Protein 8QQF (pdb70)

Solvent-accessible surface area: 14256 Å² total

InterPro domains:
  IPR000195 Rab-GAP-TBC domain [PF00566] (48-245)
  IPR000195 Rab-GAP-TBC domain [PS50086] (44-225)
  IPR000195 Rab-GAP-TBC domain [SM00164] (41-249)
  IPR001763 Rhodanese-like domain [PF00581] (331-438)
  IPR001763 Rhodanese-like domain [PS50206] (334-446)
  IPR035969 Rab-GAP-TBC domain superfamily [SSF47923] (40-183)
  IPR035969 Rab-GAP-TBC domain superfamily [SSF47923] (169-285)
  IPR036873 Rhodanese-like domain superfamily [G3DSA:3.40.250.10] (320-447)
  IPR036873 Rhodanese-like domain superfamily [SSF52821] (329-441)
  IPR039755 TBC1 domain family member 23 [PTHR13297] (11-695)
  IPR045799 TBC1 domain family member 23, C-terminal domain [PF19430] (451-676)

Secondary structure (P-SEA, 3-state):
ccccccbbbbaaaaaacccccbbbbbbbbccccccccccccccccbbbbbbbccccccccccccccccccccbbbbbcccccbbbbbbccccccbbbbcbbbbbbccaaaaaaaaaaaaac/cccccccccccc/ccbbbbbbbbaaaaaacccccbbbbbbbccccccccbbbbbbcccbbbbbccccccccccccccccccccccbbbbbcccccbbbbbbbccccccbbbbbbccaaaaaaaaaaaaacc/cccccccccccc

B-factor: mean 49.69, std 15.48, range [18.75, 117.34]

Sequence (263 aa):
SFMDRKEVVNIQTWINKPDIKHHFPCKEVKESGHMFPSHLLVTATHMYCLREILSRKGLAYIQSRQALNSVVKITSKKKHPELITFKYGNSSASGIEILAIERYLIPNAGDATRAIKQQIMSFMDRKEVVNIQTWINKPDIKHHFPCKEVKESGHMFPSHLLVTATHMYCLREILSRKGLAYIQSRQALNSVVKITSKKKHPELITFKYGNNSIEILAIERYLIPNAGDATRAIKQQIMKDDNTLYHRGFTEDDNTLYHRGFTE

Structure (mmCIF, N/CA/C/O backbone):
data_8QQF
#
_entry.id   8QQF
#
_cell.length_a   134.159
_cell.length_b   134.159
_cell.length_c   123.542
_cell.angle_alpha   90.000
_cell.angle_beta   90.000
_cell.angle_gamma   120.000
#
_symmetry.space_group_name_H-M   'P 65 2 2'
#
loop_
_entity.id
_entity.type
_entity.pdbx_description
1 polymer 'TBC1 domain family member 23'
2 polymer Syntaxin-16
3 non-polymer 'PHOSPHATE ION'
4 non-polymer GLYCEROL
5 water water
#
loop_
_atom_site.group_PDB
_atom_site.id
_atom_site.type_symbol
_atom_site.label_atom_id
_atom_site.label_alt_id
_atom_site.label_comp_id
_atom_site.label_asym_id
_atom_site.label_entity_id
_atom_site.label_seq_id
_atom_site.pdbx_PDB_ins_code
_atom_site.Cartn_x
_atom_site.Cartn_y
_atom_site.Cartn_z
_atom_site.occupancy
_atom_site.B_iso_or_equiv
_atom_site.auth_seq_id
_atom_site.auth_comp_id
_atom_site.auth_asym_id
_atom_site.auth_atom_id
_atom_site.pdbx_PDB_model_num
ATOM 1 N N . SER A 1 1 ? -20.65406 47.11029 -20.51037 1.000 65.52316 556 SER A N 1
ATOM 2 C CA . SER A 1 1 ? -19.92838 48.36484 -20.31527 1.000 69.01818 556 SER A CA 1
ATOM 3 C C . SER A 1 1 ? -18.80964 48.21116 -19.27232 1.000 72.46561 556 SER A C 1
ATOM 4 O O . SER A 1 1 ? -18.80521 47.27379 -18.45676 1.000 70.93305 556 SER A O 1
ATOM 7 N N . PHE A 1 2 ? -17.83824 49.11902 -19.33105 1.000 74.14201 557 PHE A N 1
ATOM 8 C CA . PHE A 1 2 ? -16.90298 49.30808 -18.23316 1.000 65.15740 557 PHE A CA 1
ATOM 9 C C . PHE A 1 2 ? -17.36034 50.41811 -17.31727 1.000 65.33858 557 PHE A C 1
ATOM 10 O O . PHE A 1 2 ? -17.24733 50.29295 -16.09973 1.000 76.06094 557 PHE A O 1
ATOM 18 N N . MET A 1 3 ? -17.89026 51.49806 -17.88239 1.000 65.17665 558 MET A N 1
ATOM 19 C CA . MET A 1 3 ? -18.50531 52.55448 -17.09546 1.000 63.73155 558 MET A CA 1
ATOM 20 C C . MET A 1 3 ? -19.72828 53.04880 -17.84993 1.000 60.39706 558 MET A C 1
ATOM 21 O O . MET A 1 3 ? -19.65801 53.25245 -19.06491 1.000 65.66387 558 MET A O 1
ATOM 26 N N . ASP A 1 4 ? -20.85648 53.19464 -17.15295 1.000 56.89055 559 ASP A N 1
ATOM 27 C CA . ASP A 1 4 ? -22.00867 53.83709 -17.77564 1.000 63.00941 559 ASP A CA 1
ATOM 28 C C . ASP A 1 4 ? -22.09248 55.26077 -17.22456 1.000 67.33780 559 ASP A C 1
ATOM 29 O O . ASP A 1 4 ? -21.77059 56.22205 -17.93153 1.000 82.40729 559 ASP A O 1
ATOM 31 N N . ARG A 1 5 ? -22.50666 55.42718 -15.97440 1.000 53.53148 560 ARG A N 1
ATOM 32 C CA . ARG A 1 5 ? -22.07419 56.60914 -15.23887 1.000 62.22757 560 ARG A CA 1
ATOM 33 C C . ARG A 1 5 ? -20.96365 56.25611 -14.24199 1.000 65.67561 560 ARG A C 1
ATOM 34 O O . ARG A 1 5 ? -19.96286 56.98670 -14.13048 1.000 53.26795 560 ARG A O 1
ATOM 36 N N . LYS A 1 6 ? -21.11228 55.11130 -13.55386 1.000 62.76650 561 LYS A N 1
ATOM 37 C CA . LYS A 1 6 ? -20.15546 54.48181 -12.65008 1.000 45.31007 561 LYS A CA 1
ATOM 38 C C . LYS A 1 6 ? -19.69366 53.17110 -13.29220 1.000 48.64754 561 LYS A C 1
ATOM 39 O O . LYS A 1 6 ? -19.97045 52.90619 -14.46117 1.000 54.53276 561 LYS A O 1
ATOM 45 N N . GLU A 1 7 ? -19.01148 52.33225 -12.51308 1.000 45.49661 562 GLU A N 1
ATOM 46 C CA . GLU A 1 7 ? -18.54985 51.02880 -12.99318 1.000 48.19465 562 GLU A CA 1
ATOM 47 C C . GLU A 1 7 ? -19.71033 50.04275 -13.10630 1.000 50.64524 562 GLU A C 1
ATOM 48 O O . GLU A 1 7 ? -20.45949 49.83315 -12.14202 1.000 51.59868 562 GLU A O 1
ATOM 54 N N . VAL A 1 8 ? -19.83602 49.41295 -14.27549 1.000 51.71152 563 VAL A N 1
ATOM 55 C CA . VAL A 1 8 ? -20.90738 48.46359 -14.55692 1.000 47.88372 563 VAL A CA 1
ATOM 56 C C . VAL A 1 8 ? -20.39670 47.05338 -14.31152 1.000 46.71215 563 VAL A C 1
ATOM 57 O O . VAL A 1 8 ? -19.33217 46.67995 -14.81307 1.000 47.02093 563 VAL A O 1
ATOM 61 N N . VAL A 1 9 ? -21.15435 46.25719 -13.55593 1.000 46.59469 564 VAL A N 1
ATOM 62 C CA . VAL A 1 9 ? -20.81401 44.85560 -13.34753 1.000 47.41977 564 VAL A CA 1
ATOM 63 C C . VAL A 1 9 ? -22.06483 43.99142 -13.45137 1.000 48.60911 564 VAL A C 1
ATOM 64 O O . VAL A 1 9 ? -23.19383 44.47766 -13.57553 1.000 45.74383 564 VAL A O 1
ATOM 68 N N . ASN A 1 10 ? -21.83304 42.68416 -13.39486 1.000 47.00417 565 ASN A N 1
ATOM 69 C CA . ASN A 1 10 ? -22.87328 41.67817 -13.53611 1.000 50.78672 565 ASN A CA 1
ATOM 70 C C . ASN A 1 10 ? -23.28009 41.20835 -12.14579 1.000 50.64880 565 ASN A C 1
ATOM 71 O O . ASN A 1 10 ? -22.48833 40.56398 -11.44449 1.000 49.72322 565 ASN A O 1
ATOM 76 N N . ILE A 1 11 ? -24.53324 41.50806 -11.77584 1.000 50.96208 566 ILE A N 1
ATOM 77 C CA . ILE A 1 11 ? -25.01719 41.27573 -10.41409 1.000 48.98465 566 ILE A CA 1
ATOM 78 C C . ILE A 1 11 ? -24.75183 39.84587 -9.97573 1.000 52.06952 566 ILE A C 1
ATOM 79 O O . ILE A 1 11 ? -24.24300 39.59984 -8.87526 1.000 51.08301 566 ILE A O 1
ATOM 84 N N . GLN A 1 12 ? -25.14712 38.88086 -10.80983 1.000 53.76683 567 GLN A N 1
ATOM 85 C CA . GLN A 1 12 ? -24.91442 37.48359 -10.47549 1.000 52.55740 567 GLN A CA 1
ATOM 86 C C . GLN A 1 12 ? -23.43518 37.21742 -10.23810 1.000 54.60510 567 GLN A C 1
ATOM 87 O O . GLN A 1 12 ? -23.05586 36.72856 -9.16651 1.000 59.11504 567 GLN A O 1
ATOM 93 N N . THR A 1 13 ? -22.58361 37.55987 -11.21860 1.000 53.41080 568 THR A N 1
ATOM 94 C CA . THR A 1 13 ? -21.14608 37.32995 -11.08200 1.000 53.55445 568 THR A CA 1
ATOM 95 C C . THR A 1 13 ? -20.65569 37.74920 -9.70724 1.000 57.93909 568 THR A C 1
ATOM 96 O O . THR A 1 13 ? -19.88225 37.02825 -9.06085 1.000 56.38722 568 THR A O 1
ATOM 100 N N . TRP A 1 14 ? -21.14441 38.89645 -9.22490 1.000 58.81150 569 TRP A N 1
ATOM 101 C CA . TRP A 1 14 ? -20.68050 39.43366 -7.95252 1.000 56.67849 569 TRP A CA 1
ATOM 102 C C . TRP A 1 14 ? -21.23191 38.63749 -6.77798 1.000 59.07959 569 TRP A C 1
ATOM 103 O O . TRP A 1 14 ? -20.49450 38.33264 -5.83396 1.000 58.96938 569 TRP A O 1
ATOM 114 N N . ILE A 1 15 ? -22.52724 38.28562 -6.82590 1.000 58.97386 570 ILE A N 1
ATOM 115 C CA . ILE A 1 15 ? -23.16945 37.52318 -5.75086 1.000 51.75881 570 ILE A CA 1
ATOM 116 C C . ILE A 1 15 ? -22.38166 36.25836 -5.43518 1.000 58.94519 570 ILE A C 1
ATOM 117 O O . ILE A 1 15 ? -22.25017 35.85287 -4.27095 1.000 58.22164 570 ILE A O 1
ATOM 122 N N . ASN A 1 16 ? -21.83837 35.62094 -6.46536 1.000 61.41064 571 ASN A N 1
ATOM 123 C CA . ASN A 1 16 ? -21.12059 34.37150 -6.29522 1.000 62.62448 571 ASN A CA 1
ATOM 124 C C . ASN A 1 16 ? -19.66895 34.56616 -5.90866 1.000 61.10320 571 ASN A C 1
ATOM 125 O O . ASN A 1 16 ? -18.97860 33.57409 -5.65985 1.000 62.49605 571 ASN A O 1
ATOM 130 N N . LYS A 1 17 ? -19.18961 35.79758 -5.84476 1.000 59.69272 572 LYS A N 1
ATOM 131 C CA . LYS A 1 17 ? -17.78430 35.98416 -5.51031 1.000 61.90517 572 LYS A CA 1
ATOM 132 C C . LYS A 1 17 ? -17.51769 35.32677 -4.16186 1.000 63.96059 572 LYS A C 1
ATOM 133 O O . LYS A 1 17 ? -18.42868 35.23267 -3.32301 1.000 63.64751 572 LYS A O 1
ATOM 139 N N . PRO A 1 18 ? -16.29998 34.82677 -3.93261 1.000 66.70946 573 PRO A N 1
ATOM 140 C CA . PRO A 1 18 ? -16.02082 34.16089 -2.64891 1.000 65.61354 573 PRO A CA 1
ATOM 141 C C . PRO A 1 18 ? -16.13444 35.09955 -1.45734 1.000 65.08245 573 PRO A C 1
ATOM 142 O O . PRO A 1 18 ?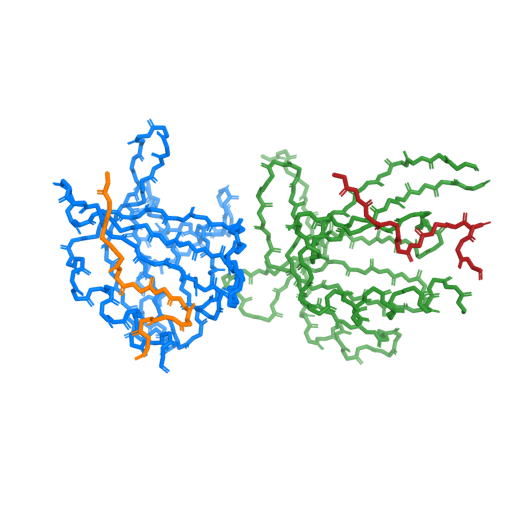 -16.66928 34.70617 -0.41164 1.000 64.42006 573 PRO A O 1
ATOM 146 N N . ASP A 1 19 ? -15.67230 36.34760 -1.60337 1.000 64.36480 574 ASP A N 1
ATOM 147 C CA . ASP A 1 19 ? -15.72783 37.30955 -0.50474 1.000 64.70933 574 ASP A CA 1
ATOM 148 C C . ASP A 1 19 ? -17.13526 37.46312 0.05412 1.000 60.12161 574 ASP A C 1
ATOM 149 O O . ASP A 1 19 ? -17.30009 37.76068 1.24437 1.000 57.01271 574 ASP A O 1
ATOM 154 N N . ILE A 1 20 ? -18.15348 37.28608 -0.78501 1.000 59.75944 575 ILE A N 1
ATOM 155 C CA . ILE A 1 20 ? -19.51507 37.66090 -0.41837 1.000 55.10988 575 ILE A CA 1
ATOM 156 C C . ILE A 1 20 ? -20.00527 36.74995 0.70294 1.000 57.93957 575 ILE A C 1
ATOM 157 O O . ILE A 1 20 ? -20.17668 35.54131 0.51451 1.000 64.81821 575 ILE A O 1
ATOM 162 N N . LYS A 1 21 ? -20.21343 37.33852 1.88018 1.000 53.00884 576 LYS A N 1
ATOM 163 C CA . LYS A 1 21 ? -20.81897 36.64969 3.00557 1.000 51.68350 576 LYS A CA 1
ATOM 164 C C . LYS A 1 21 ? -22.34542 36.77134 2.99386 1.000 55.64580 576 LYS A C 1
ATOM 165 O O . LYS A 1 21 ? -23.03644 35.84792 3.44525 1.000 59.86331 576 LYS A O 1
ATOM 167 N N . HIS A 1 22 ? -22.89849 37.87416 2.47841 1.000 49.90302 577 HIS A N 1
ATOM 168 C CA . HIS A 1 22 ? -24.34617 38.04275 2.43694 1.000 45.12406 577 HIS A CA 1
ATOM 169 C C . HIS A 1 22 ? -24.75181 38.86061 1.22382 1.000 46.70120 577 HIS A C 1
ATOM 170 O O . HIS A 1 22 ? -23.92364 39.46211 0.54084 1.000 53.12583 577 HIS A O 1
ATOM 177 N N . HIS A 1 23 ? -26.05751 38.91816 0.99921 1.000 46.02894 578 HIS A N 1
ATOM 178 C CA . HIS A 1 23 ? -26.62468 39.54471 -0.18040 1.000 43.85842 578 HIS A CA 1
ATOM 179 C C . HIS A 1 23 ? -28.07832 39.84855 0.13915 1.000 47.50760 578 HIS A C 1
ATOM 180 O O . HIS A 1 23 ? -28.76812 38.99368 0.69193 1.000 55.03471 578 HIS A O 1
ATOM 187 N N . PHE A 1 24 ? -28.52917 41.07192 -0.15983 1.000 44.79786 579 PHE A N 1
ATOM 188 C CA . PHE A 1 24 ? -29.88001 41.48912 0.21719 1.000 42.88762 579 PHE A CA 1
ATOM 189 C C . PHE A 1 24 ? -30.48336 42.42733 -0.81905 1.000 43.48531 579 PHE A C 1
ATOM 190 O O . PHE A 1 24 ? -30.02700 43.56706 -0.96496 1.000 45.87490 579 PHE A O 1
ATOM 198 N N . PRO A 1 25 ? -31.49827 42.00301 -1.55857 1.000 46.94923 580 PRO A N 1
ATOM 199 C CA . PRO A 1 25 ? -32.22805 42.95369 -2.40349 1.000 47.94664 580 PRO A CA 1
ATOM 200 C C . PRO A 1 25 ? -32.84622 44.05602 -1.57025 1.000 44.53958 580 PRO A C 1
ATOM 201 O O . PRO A 1 25 ? -33.20075 43.84769 -0.41167 1.000 47.34669 580 PRO A O 1
ATOM 205 N N . CYS A 1 26 ? -32.96423 45.23448 -2.17176 1.000 42.67565 581 CYS A N 1
ATOM 206 C CA . CYS A 1 26 ? -33.58823 46.38840 -1.53096 1.000 41.64828 581 CYS A CA 1
ATOM 207 C C . CYS A 1 26 ? -33.75061 47.47252 -2.57800 1.000 43.90713 581 CYS A C 1
ATOM 208 O O . CYS A 1 26 ? -33.50733 47.24804 -3.76997 1.000 43.87811 581 CYS A O 1
ATOM 211 N N . LYS A 1 27 ? -34.13710 48.66232 -2.12203 1.000 44.02077 582 LYS A N 1
ATOM 212 C CA . LYS A 1 27 ? -34.16626 49.85665 -2.96208 1.000 45.39750 582 LYS A CA 1
ATOM 213 C C . LYS A 1 27 ? -33.51383 50.98435 -2.18379 1.000 44.98152 582 LYS A C 1
ATOM 214 O O . LYS A 1 27 ? -33.91143 51.24916 -1.04682 1.000 49.15871 582 LYS A O 1
ATOM 220 N N . GLU A 1 28 ? -32.50117 51.62648 -2.76025 1.000 39.69394 583 GLU A N 1
ATOM 221 C CA . GLU A 1 28 ? -31.98644 52.82570 -2.12142 1.000 40.73391 583 GLU A CA 1
ATOM 222 C C . GLU A 1 28 ? -33.07467 53.87923 -2.15280 1.000 39.66574 583 GLU A C 1
ATOM 223 O O . GLU A 1 28 ? -33.82114 53.97461 -3.12733 1.000 43.76215 583 GLU A O 1
ATOM 229 N N . VAL A 1 29 ? -33.19418 54.64780 -1.07481 1.000 38.22995 584 VAL A N 1
ATOM 230 C CA . VAL A 1 29 ? -34.13443 55.76143 -1.01282 1.000 40.34542 584 VAL A CA 1
ATOM 231 C C . VAL A 1 29 ? -33.36765 57.07241 -0.93893 1.000 40.84688 584 VAL A C 1
ATOM 232 O O . VAL A 1 29 ? -32.51195 57.25759 -0.06300 1.000 45.11175 584 VAL A O 1
ATOM 236 N N . LYS A 1 30 ? -33.69180 57.98253 -1.84035 1.000 41.86955 585 LYS A N 1
ATOM 237 C CA . LYS A 1 30 ? -33.11600 59.31722 -1.87940 1.000 51.88209 585 LYS A CA 1
ATOM 238 C C . LYS A 1 30 ? -33.97597 60.29405 -1.09627 1.000 49.90287 585 LYS A C 1
ATOM 239 O O . LYS A 1 30 ? -35.16581 60.06326 -0.87590 1.000 48.22911 585 LYS A O 1
ATOM 245 N N . GLU A 1 31 ? -33.36091 61.41104 -0.69353 1.000 53.33993 586 GLU A N 1
ATOM 246 C CA . GLU A 1 31 ? -34.14697 62.49108 -0.10038 1.000 58.07548 58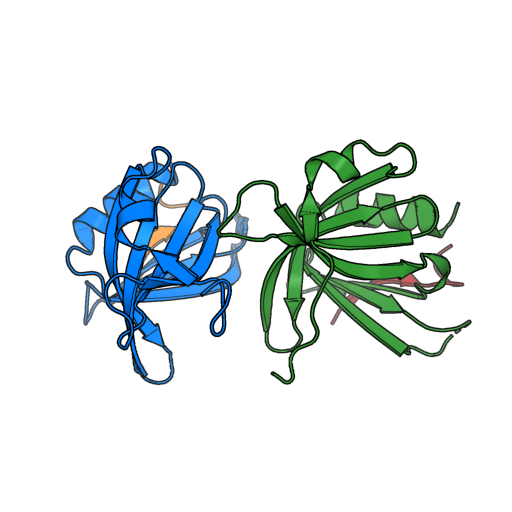6 GLU A CA 1
ATOM 247 C C . GLU A 1 31 ? -35.22898 62.95423 -1.06124 1.000 59.14522 586 GLU A C 1
ATOM 248 O O . GLU A 1 31 ? -36.35888 63.23920 -0.64695 1.000 60.30962 586 GLU A O 1
ATOM 254 N N . SER A 1 32 ? -34.90179 63.01653 -2.35654 1.000 59.41737 587 SER A N 1
ATOM 255 C CA . SER A 1 32 ? -35.87768 63.37926 -3.37533 1.000 53.96522 587 SER A CA 1
ATOM 256 C C . SER A 1 32 ? -37.08952 62.46146 -3.35729 1.000 55.19810 587 SER A C 1
ATOM 257 O O . SER A 1 32 ? -38.15120 62.84262 -3.86364 1.000 56.59335 587 SER A O 1
ATOM 260 N N . GLY A 1 33 ? -36.96335 61.27330 -2.76943 1.000 50.19119 588 GLY A N 1
ATOM 261 C CA . GLY A 1 33 ? -38.04030 60.31951 -2.74466 1.000 45.14113 588 GLY A CA 1
ATOM 262 C C . GLY A 1 33 ? -37.93164 59.22625 -3.77928 1.000 51.47014 588 GLY A C 1
ATOM 263 O O . GLY A 1 33 ? -38.61676 58.20747 -3.64705 1.000 54.38282 588 GLY A O 1
ATOM 264 N N . HIS A 1 34 ? -37.08982 59.39129 -4.79337 1.000 50.69188 589 HIS A N 1
ATOM 265 C CA . HIS A 1 34 ? -36.96291 58.34763 -5.79507 1.000 48.28801 589 HIS A CA 1
ATOM 266 C C . HIS A 1 34 ? -36.32926 57.11381 -5.18078 1.000 43.23799 589 HIS A C 1
ATOM 267 O O . HIS A 1 34 ? -35.57802 57.18699 -4.21188 1.000 41.77784 589 HIS A O 1
ATOM 274 N N . MET A 1 35 ? -36.65152 55.96614 -5.73777 1.000 44.38456 590 MET A N 1
ATOM 275 C CA . MET A 1 35 ? -36.12731 54.72066 -5.21712 1.000 43.03447 590 MET A CA 1
ATOM 276 C C . MET A 1 35 ? -35.51452 53.92706 -6.35058 1.000 43.57355 590 MET A C 1
ATOM 277 O O . MET A 1 35 ? -35.97115 53.98984 -7.49281 1.000 47.38133 590 MET A O 1
ATOM 282 N N . PHE A 1 36 ? -34.47227 53.18125 -6.02683 1.000 44.02952 591 PHE A N 1
ATOM 283 C CA . PHE A 1 36 ? -33.64712 52.53355 -7.03808 1.000 43.90152 591 PHE A CA 1
ATOM 284 C C . PHE A 1 36 ? -33.38442 51.11032 -6.60912 1.000 42.17403 591 PHE A C 1
ATOM 285 O O . PHE A 1 36 ? -32.60539 50.88802 -5.64487 1.000 41.77057 591 PHE A O 1
ATOM 293 N N . PRO A 1 37 ? -34.01495 50.13710 -7.23086 1.000 42.47445 592 PRO A N 1
ATOM 294 C CA . PRO A 1 37 ? -33.73851 48.72781 -6.94151 1.000 43.99598 592 PRO A CA 1
ATOM 295 C C . PRO A 1 37 ? -32.24977 48.42853 -6.91858 1.000 43.78026 592 PRO A C 1
ATOM 296 O O . PRO A 1 37 ? -31.52612 48.74578 -7.86399 1.000 46.12727 592 PRO A O 1
ATOM 300 N N . SER A 1 38 ? -31.80190 47.79365 -5.84193 1.000 42.56522 593 SER A N 1
ATOM 301 C CA . SER A 1 38 ? -30.38027 47.61809 -5.62623 1.000 42.20226 593 SER A CA 1
ATOM 302 C C . SER A 1 38 ? -30.14192 46.27726 -4.94520 1.000 43.04960 593 SER A C 1
ATOM 303 O O . SER A 1 38 ? -31.06532 45.48194 -4.74860 1.000 43.27618 593 SER A O 1
ATOM 306 N N . HIS A 1 39 ? -28.88550 46.02474 -4.59648 1.000 42.37228 594 HIS A N 1
ATOM 307 C CA . HIS A 1 39 ? -28.50288 44.80293 -3.89915 1.000 44.36411 594 HIS A CA 1
ATOM 308 C C . HIS A 1 39 ? -27.35511 45.13625 -2.97176 1.000 43.65879 594 HIS A C 1
ATOM 309 O O . HIS A 1 39 ? -26.25698 45.43143 -3.44828 1.000 42.16988 594 HIS A O 1
ATOM 316 N N . LEU A 1 40 ? -27.59857 45.07732 -1.66934 1.000 42.24113 595 LEU A N 1
ATOM 317 C CA . LEU A 1 40 ? -26.52869 45.25923 -0.70414 1.000 42.88215 595 LEU A CA 1
ATOM 318 C C . LEU A 1 40 ? -25.72383 43.97398 -0.60417 1.000 44.84823 595 LEU A C 1
ATOM 319 O O . LEU A 1 40 ? -26.25016 42.94226 -0.17952 1.000 47.82570 595 LEU A O 1
ATOM 324 N N . LEU A 1 41 ? -24.45367 44.02790 -0.98096 1.000 44.00647 596 LEU A N 1
ATOM 325 C CA . LEU A 1 41 ? -23.57027 42.87181 -0.88948 1.000 45.19487 596 LEU A CA 1
ATOM 326 C C . LEU A 1 41 ? -22.56581 43.09308 0.23070 1.000 46.27331 596 LEU A C 1
ATOM 327 O O . LEU A 1 41 ? -21.80758 44.06881 0.20179 1.000 50.53648 596 LEU A O 1
ATOM 332 N N . VAL A 1 42 ? -22.55719 42.18677 1.20336 1.000 40.85392 597 VAL A N 1
ATOM 333 C CA . VAL A 1 42 ? -21.80193 42.34405 2.43649 1.000 41.70186 597 VAL A CA 1
ATOM 334 C C . VAL A 1 42 ? -20.63124 41.38040 2.42260 1.000 47.19538 597 VAL A C 1
ATOM 335 O O . VAL A 1 42 ? -20.81892 40.17756 2.21668 1.000 54.07333 597 VAL A O 1
ATOM 339 N N . THR A 1 43 ? -19.43340 41.89480 2.65996 1.000 46.15049 598 THR A N 1
ATOM 340 C CA . THR A 1 43 ? -18.25074 41.05837 2.78163 1.000 44.68999 598 THR A CA 1
ATOM 341 C C . THR A 1 43 ? -17.77939 41.11663 4.21803 1.000 47.31827 598 THR A C 1
ATOM 342 O O . THR A 1 43 ? -18.42760 41.72784 5.08132 1.000 51.43274 598 THR A O 1
ATOM 346 N N . ALA A 1 44 ? -16.63616 40.48155 4.48042 1.000 48.39270 599 ALA A N 1
ATOM 347 C CA . ALA A 1 44 ? -16.13646 40.45245 5.84271 1.000 44.56575 599 ALA A CA 1
ATOM 348 C C . ALA A 1 44 ? -15.64321 41.81441 6.28120 1.000 48.04367 599 ALA A C 1
ATOM 349 O O . ALA A 1 44 ? -15.54810 42.06461 7.48494 1.000 48.78202 599 ALA A O 1
ATOM 351 N N . THR A 1 45 ? -15.33657 42.70478 5.33217 1.000 50.13227 600 THR A N 1
ATOM 352 C CA . THR A 1 45 ? -14.85870 44.03995 5.66471 1.000 49.17425 600 THR A CA 1
ATOM 353 C C . THR A 1 45 ? -15.58297 45.18123 4.95414 1.000 46.72070 600 THR A C 1
ATOM 354 O O . THR A 1 45 ? -15.41050 46.33415 5.36790 1.000 50.06437 600 THR A O 1
ATOM 358 N N . HIS A 1 46 ? -16.39096 44.91906 3.92878 1.000 40.21758 601 HIS A N 1
ATOM 359 C CA . HIS A 1 46 ? -17.02194 46.00960 3.19452 1.000 44.57573 601 HIS A CA 1
ATOM 360 C C . HIS A 1 46 ? -18.49609 45.73129 2.94750 1.000 45.49825 601 HIS A C 1
ATOM 361 O O . HIS A 1 46 ? -18.96948 44.60297 3.08023 1.000 50.86566 601 HIS A O 1
ATOM 368 N N . MET A 1 47 ? -19.21713 46.77479 2.54728 1.000 41.04779 602 MET A N 1
ATOM 369 C CA . MET A 1 47 ? -20.60790 46.63705 2.13285 1.000 39.43516 602 MET A CA 1
ATOM 370 C C . MET A 1 47 ? -20.80461 47.42772 0.85084 1.000 42.56980 602 MET A C 1
ATOM 371 O O . MET A 1 47 ? -20.75027 48.66186 0.86402 1.000 40.99368 602 MET A O 1
ATOM 376 N N . TYR A 1 48 ? -21.04800 46.71845 -0.24671 1.000 44.52801 603 TYR A N 1
ATOM 377 C CA . TYR A 1 48 ? -21.27206 47.31856 -1.55103 1.000 36.26555 603 TYR A CA 1
ATOM 378 C C . TYR A 1 48 ? -22.75207 47.54224 -1.76492 1.000 38.11398 603 TYR A C 1
ATOM 379 O O . TYR A 1 48 ? -23.59180 46.87823 -1.15988 1.000 46.36256 603 TYR A O 1
ATOM 388 N N . CYS A 1 49 ? -23.07269 48.47399 -2.64136 1.000 35.09279 604 CYS A N 1
ATOM 389 C CA . CYS A 1 49 ? -24.44660 48.66295 -3.06071 1.000 33.85949 604 CYS A CA 1
ATOM 390 C C . CYS A 1 49 ? -24.42296 48.70112 -4.56839 1.000 42.19005 604 CYS A C 1
ATOM 391 O O . CYS A 1 49 ? -23.80382 49.59431 -5.15401 1.000 44.66676 604 CYS A O 1
ATOM 394 N N . LEU A 1 50 ? -25.04707 47.71015 -5.19103 1.000 44.75191 605 LEU A N 1
ATOM 395 C CA . LEU A 1 50 ? -25.09341 47.60900 -6.63869 1.000 37.81082 605 LEU A CA 1
ATOM 396 C C . LEU A 1 50 ? -26.44738 48.12752 -7.08324 1.000 41.30089 605 LEU A C 1
ATOM 397 O O . LEU A 1 50 ? -27.47873 47.62685 -6.62959 1.000 45.70773 605 LEU A O 1
ATOM 402 N N . ARG A 1 51 ? -26.44773 49.15506 -7.91950 1.000 39.15796 606 ARG A N 1
ATOM 403 C CA . ARG A 1 51 ? -27.68818 49.74744 -8.38817 1.000 41.92681 606 ARG A CA 1
ATOM 404 C C . ARG A 1 51 ? -28.05118 49.07444 -9.69799 1.000 47.44049 606 ARG A C 1
ATOM 405 O O . ARG A 1 51 ? -27.28018 49.13789 -10.66075 1.000 49.01845 606 ARG A O 1
ATOM 413 N N . GLU A 1 52 ? -29.19734 48.40099 -9.72173 1.000 46.50677 607 GLU A N 1
ATOM 414 C CA . GLU A 1 52 ? -29.61470 47.72058 -10.93462 1.000 44.89998 607 GLU A CA 1
ATOM 415 C C . GLU A 1 52 ? -29.74441 48.72205 -12.06600 1.000 49.22691 607 GLU A C 1
ATOM 416 O O . GLU A 1 52 ? -30.24925 49.83324 -11.87600 1.000 48.20319 607 GLU A O 1
ATOM 422 N N . ILE A 1 53 ? -29.25872 48.33670 -13.24236 1.000 53.52367 608 ILE A N 1
ATOM 423 C CA . ILE A 1 53 ? -29.49728 49.09455 -14.46348 1.000 52.81842 608 ILE A CA 1
ATOM 424 C C . ILE A 1 53 ? -30.71775 48.48073 -15.12336 1.000 51.97221 608 ILE A C 1
ATOM 425 O O . ILE A 1 53 ? -30.68087 47.33521 -15.58674 1.000 54.08779 608 ILE A O 1
ATOM 430 N N . LEU A 1 54 ? -31.80382 49.24521 -15.14498 1.000 50.21304 609 LEU A N 1
ATOM 431 C CA . LEU A 1 54 ? -33.07514 48.71469 -15.61184 1.000 53.29745 609 LEU A CA 1
ATOM 432 C C . LEU A 1 54 ? -32.96621 48.24193 -17.05817 1.000 58.40655 609 LEU A C 1
ATOM 433 O O . LEU A 1 54 ? -33.21328 47.06877 -17.35651 1.000 64.92684 609 LEU A O 1
ATOM 438 N N . SER A 1 55 ? -32.53564 49.12684 -17.95919 1.000 55.38904 610 SER A N 1
ATOM 439 C CA . SER A 1 55 ? -32.44672 48.86924 -19.39384 1.000 50.89956 610 SER A CA 1
ATOM 440 C C . SER A 1 55 ? -31.44138 47.78717 -19.78179 1.000 51.04462 610 SER A C 1
ATOM 441 O O . SER A 1 55 ? -31.31929 47.50884 -20.97797 1.000 56.69447 610 SER A O 1
ATOM 444 N N . ARG A 1 56 ? -30.68946 47.20400 -18.84653 1.000 48.66665 611 ARG A N 1
ATOM 445 C CA . ARG A 1 56 ? -29.68435 46.18235 -19.16495 1.000 49.73712 611 ARG A CA 1
ATOM 446 C C . ARG A 1 56 ? -29.80557 45.09882 -18.10159 1.000 54.25811 611 ARG A C 1
ATOM 447 O O . ARG A 1 56 ? -29.22711 45.22345 -17.02187 1.000 58.40014 611 ARG A O 1
ATOM 455 N N . LYS A 1 57 ? -30.56577 44.04989 -18.40766 1.000 60.26299 612 LYS A N 1
ATOM 456 C CA . LYS A 1 57 ? -30.87244 43.03467 -17.40704 1.000 60.95527 612 LYS A CA 1
ATOM 457 C C . LYS A 1 57 ? -29.59873 42.42877 -16.82118 1.000 57.15736 612 LYS A C 1
ATOM 458 O O . LYS A 1 57 ? -28.61188 42.20036 -17.52787 1.000 55.96866 612 LYS A O 1
ATOM 464 N N . GLY A 1 58 ? -29.62276 42.18638 -15.51521 1.000 54.40325 613 GLY A N 1
ATOM 465 C CA . GLY A 1 58 ? -28.52033 41.52447 -14.85136 1.000 54.48155 613 GLY A CA 1
ATOM 466 C C . GLY A 1 58 ? -27.26942 42.35075 -14.69774 1.000 57.64769 613 GLY A C 1
ATOM 467 O O . GLY A 1 58 ? -26.22462 41.80647 -14.32278 1.000 58.96063 613 GLY A O 1
ATOM 468 N N . LEU A 1 59 ? -27.33422 43.64384 -14.96929 1.000 56.73019 614 LEU A N 1
ATOM 469 C CA . LEU A 1 59 ? -26.19373 44.52065 -14.79442 1.000 52.71283 614 LEU A CA 1
ATOM 470 C C . LEU A 1 59 ? -26.50528 45.58041 -13.74992 1.000 55.09269 614 LEU A C 1
ATOM 471 O O . LEU A 1 59 ? -27.66019 46.00048 -13.58382 1.000 52.62173 614 LEU A O 1
ATOM 476 N N . ALA A 1 60 ? -25.45559 46.02312 -13.06123 1.000 51.91821 615 ALA A N 1
ATOM 477 C CA . ALA A 1 60 ? -25.59530 47.03554 -12.03282 1.000 46.74489 615 ALA A CA 1
ATOM 478 C C . ALA A 1 60 ? -24.37990 47.94323 -12.03288 1.000 48.46954 615 ALA A C 1
ATOM 479 O O . ALA A 1 60 ? -23.25712 47.50538 -12.30781 1.000 48.88493 615 ALA A O 1
ATOM 481 N N . TYR A 1 61 ? -24.63191 49.21804 -11.73122 1.000 48.74513 616 TYR A N 1
ATOM 482 C CA . TYR A 1 61 ? -23.59977 50.13002 -11.25848 1.000 42.66457 616 TYR A CA 1
ATOM 483 C C . TYR A 1 61 ? -23.06210 49.68320 -9.91033 1.000 41.98124 616 TYR A C 1
ATOM 484 O O . TYR A 1 61 ? -23.79873 49.18880 -9.05175 1.000 46.65430 616 TYR A O 1
ATOM 493 N N . ILE A 1 62 ? -21.77193 49.90836 -9.69566 1.000 37.90742 617 ILE A N 1
ATOM 494 C CA . ILE A 1 62 ? -21.22800 49.84481 -8.34610 1.000 40.37008 617 ILE A CA 1
ATOM 495 C C . ILE A 1 62 ? -21.47492 51.22078 -7.75640 1.000 44.03865 617 ILE A C 1
ATOM 496 O O . ILE A 1 62 ? -20.68461 52.14954 -7.93863 1.000 45.30407 617 ILE A O 1
ATOM 501 N N . GLN A 1 63 ? -22.60343 51.36309 -7.05301 1.000 42.61261 618 GLN A N 1
ATOM 502 C CA . GLN A 1 63 ? -23.04527 52.66763 -6.58569 1.000 41.13705 618 GLN A CA 1
ATOM 503 C C . GLN A 1 63 ? -22.27298 53.16129 -5.36319 1.000 48.06663 618 GLN A C 1
ATOM 504 O O . GLN A 1 63 ? -22.22064 54.37805 -5.14329 1.000 56.02879 618 GLN A O 1
ATOM 510 N N . SER A 1 64 ? -21.66672 52.27173 -4.56878 1.000 42.67159 619 SER A N 1
ATOM 511 C CA . SER A 1 64 ? -20.92799 52.71444 -3.38234 1.000 40.66548 619 SER A CA 1
ATOM 512 C C . SER A 1 64 ? -20.20388 51.53455 -2.74892 1.000 39.65843 619 SER A C 1
ATOM 513 O O . SER A 1 64 ? -20.51880 50.37711 -3.02287 1.000 42.48908 619 SER A O 1
ATOM 516 N N . ARG A 1 65 ? -19.24655 51.83688 -1.87578 1.000 36.89782 620 ARG A N 1
ATOM 517 C CA . ARG A 1 65 ? -18.53062 50.77832 -1.17252 1.000 37.52594 620 ARG A CA 1
ATOM 518 C C . ARG A 1 65 ? -18.01164 51.33511 0.14011 1.000 42.87460 620 ARG A C 1
ATOM 519 O O . ARG A 1 65 ? -17.03196 52.08981 0.15250 1.000 45.12456 620 ARG A O 1
ATOM 527 N N . GLN A 1 66 ? -18.61585 50.91034 1.24033 1.000 39.89053 621 GLN A N 1
ATOM 528 C CA . GLN A 1 66 ? -18.27495 51.42829 2.55101 1.000 37.39343 621 GLN A CA 1
ATOM 529 C C . GLN A 1 66 ? -17.60001 50.36469 3.40404 1.000 39.05789 621 GLN A C 1
ATOM 530 O O . GLN A 1 66 ? -17.80425 49.16205 3.21580 1.000 41.69334 621 GLN A O 1
ATOM 536 N N . ALA A 1 67 ? -16.76416 50.82228 4.32323 1.000 38.17776 622 ALA A N 1
ATOM 537 C CA . ALA A 1 67 ? -16.06066 49.93161 5.22771 1.000 40.50221 622 ALA A CA 1
ATOM 538 C C . ALA A 1 67 ? -16.90665 49.73630 6.47251 1.000 44.24202 622 ALA A C 1
ATOM 539 O O . ALA A 1 67 ? -17.29011 50.71529 7.12831 1.000 46.80939 622 ALA A O 1
ATOM 541 N N . LEU A 1 68 ? -17.20596 48.47453 6.79085 1.000 41.14344 623 LEU A N 1
ATOM 542 C CA . LEU A 1 68 ? -17.98237 48.19129 7.99035 1.000 37.10952 623 LEU A CA 1
ATOM 543 C C . LEU A 1 68 ? -17.42224 48.93644 9.19053 1.000 40.67871 623 LEU A C 1
ATOM 544 O O . LEU A 1 68 ? -18.17229 49.54735 9.95933 1.000 43.67169 623 LEU A O 1
ATOM 549 N N . ASN A 1 69 ? -16.09817 48.93794 9.33943 1.000 42.99048 624 ASN A N 1
ATOM 550 C CA . ASN A 1 69 ? -15.44938 49.69243 10.40379 1.000 41.66238 624 ASN A CA 1
ATOM 551 C C . ASN A 1 69 ? -15.82101 51.16500 10.42951 1.000 38.36621 624 ASN A C 1
ATOM 552 O O . ASN A 1 69 ? -15.55572 51.82352 11.43505 1.000 43.90250 624 ASN A O 1
ATOM 557 N N . SER A 1 70 ? -16.39291 51.71433 9.37049 1.000 37.50236 625 SER A N 1
ATOM 558 C CA . SER A 1 70 ? -16.80351 53.10365 9.41958 1.000 39.00009 625 SER A CA 1
ATOM 559 C C . SER A 1 70 ? -18.30215 53.26613 9.66309 1.000 40.15664 625 SER A C 1
ATOM 560 O O . SER A 1 70 ? -18.82702 54.37266 9.50172 1.000 39.87933 625 SER A O 1
ATOM 563 N N . VAL A 1 71 ? -19.00345 52.19922 10.04245 1.000 40.98603 626 VAL A N 1
ATOM 564 C CA . VAL A 1 71 ? -20.41788 52.30905 10.38253 1.000 37.30790 626 VAL A CA 1
ATOM 565 C C . VAL A 1 71 ? -20.52476 52.73130 11.83354 1.000 36.74347 626 VAL A C 1
ATOM 566 O O . VAL A 1 71 ? -19.90921 52.11303 12.71289 1.000 39.20712 626 VAL A O 1
ATOM 570 N N . VAL A 1 72 ? -21.31519 53.77166 12.10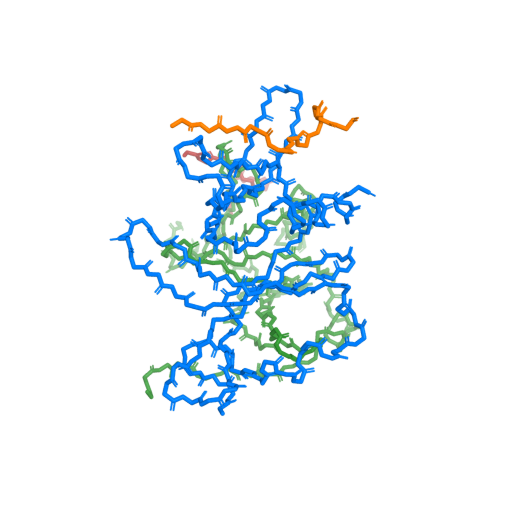308 1.000 34.79393 627 VAL A N 1
ATOM 571 C CA . VAL A 1 72 ? -21.43730 54.19624 13.49238 1.000 33.61390 627 VAL A CA 1
ATOM 572 C C . VAL A 1 72 ? -22.86481 54.03475 14.00844 1.000 34.54423 627 VAL A C 1
ATOM 573 O O . VAL A 1 72 ? -23.06772 53.70428 15.17963 1.000 37.10560 627 VAL A O 1
ATOM 577 N N . LYS A 1 73 ? -23.86674 54.22837 13.15870 1.000 33.30191 628 LYS A N 1
ATOM 578 C CA . LYS A 1 73 ? -25.23911 54.04482 13.60865 1.000 31.20481 628 LYS A CA 1
ATOM 579 C C . LYS A 1 73 ? -26.05520 53.38239 12.50951 1.000 33.90357 628 LYS A C 1
ATOM 580 O O . LYS A 1 73 ? -25.84055 53.62446 11.31917 1.000 37.92231 628 LYS A O 1
ATOM 586 N N . ILE A 1 74 ? -26.98203 52.52342 12.92351 1.000 35.34807 629 ILE A N 1
ATOM 587 C CA . ILE A 1 74 ? -27.95953 51.90497 12.03159 1.000 33.42270 629 ILE A CA 1
ATOM 588 C C . ILE A 1 74 ? -29.32022 52.05860 12.68825 1.000 35.76878 629 ILE A C 1
ATOM 589 O O . ILE A 1 74 ? -29.53143 51.57130 13.80428 1.000 38.88787 629 ILE A O 1
ATOM 594 N N . THR A 1 75 ? -30.23791 52.72908 12.02150 1.000 34.35651 630 THR A N 1
ATOM 595 C CA . THR A 1 75 ? -31.54872 52.92823 12.60759 1.000 36.44361 630 THR A CA 1
ATOM 596 C C . THR A 1 75 ? -32.60791 52.45723 11.62509 1.000 43.77980 630 THR A C 1
ATOM 597 O O . THR A 1 75 ? -32.39014 52.44286 10.41301 1.000 44.81858 630 THR A O 1
ATOM 601 N N . SER A 1 76 ? -33.74581 52.02749 12.16225 1.000 46.58822 631 SER A N 1
ATOM 602 C CA . SER A 1 76 ? -34.93320 51.77119 11.36442 1.000 46.51570 631 SER A CA 1
ATOM 603 C C . SER A 1 76 ? -35.98553 52.78855 11.76415 1.000 47.31319 631 SER A C 1
ATOM 604 O O . SER A 1 76 ? -36.04496 53.19989 12.92556 1.000 49.51904 631 SER A O 1
ATOM 607 N N . LYS A 1 77 ? -36.80442 53.20701 10.80701 1.000 51.80835 632 LYS A N 1
ATOM 608 C CA . LYS A 1 77 ? -37.88672 54.11601 11.14713 1.000 54.57555 632 LYS A CA 1
ATOM 609 C C . LYS A 1 77 ? -38.92444 53.39313 11.98787 1.000 56.71535 632 LYS A C 1
ATOM 610 O O . LYS A 1 77 ? -39.13445 52.17928 11.87013 1.000 56.64025 632 LYS A O 1
ATOM 616 N N . LYS A 1 78 ? -39.55302 54.14835 12.87688 1.000 58.17754 633 LYS A N 1
ATOM 617 C CA . LYS A 1 78 ? -40.64076 53.56861 13.64184 1.000 54.60467 633 LYS A CA 1
ATOM 618 C C . LYS A 1 78 ? -41.84746 53.34433 12.74941 1.000 58.66816 633 LYS A C 1
ATOM 619 O O . LYS A 1 78 ? -42.34490 52.21770 12.63632 1.000 64.27521 633 LYS A O 1
ATOM 625 N N . LYS A 1 79 ? -42.28738 54.39639 12.05077 1.000 61.18220 634 LYS A N 1
ATOM 626 C CA . LYS A 1 79 ? -43.44176 54.27175 11.16134 1.000 62.73312 634 LYS A CA 1
ATOM 627 C C . LYS A 1 79 ? -43.22626 53.21453 10.07367 1.000 65.33051 634 LYS A C 1
ATOM 628 O O . LYS A 1 79 ? -44.17346 52.51631 9.69582 1.000 69.89616 634 LYS A O 1
ATOM 634 N N . HIS A 1 80 ? -42.00316 53.06824 9.56277 1.000 65.09471 635 HIS A N 1
ATOM 635 C CA . HIS A 1 80 ? -41.71792 52.10168 8.50030 1.000 60.11366 635 HIS A CA 1
ATOM 636 C C . HIS A 1 80 ? -40.46455 51.32937 8.82272 1.000 55.13929 635 HIS A C 1
ATOM 637 O O . HIS A 1 80 ? -39.35406 51.71760 8.42319 1.000 56.08317 635 HIS A O 1
ATOM 644 N N . PRO A 1 81 ? -40.59438 50.20941 9.54101 1.000 51.53589 636 PRO A N 1
ATOM 645 C CA . PRO A 1 81 ? -39.41001 49.54666 10.09975 1.000 52.26377 636 PRO A CA 1
ATOM 646 C C . PRO A 1 81 ? -38.51384 48.85851 9.08618 1.000 47.69935 636 PRO A C 1
ATOM 647 O O . PRO A 1 81 ? -37.42064 48.42847 9.47009 1.000 50.18062 636 PRO A O 1
ATOM 651 N N . GLU A 1 82 ? -38.91332 48.71920 7.82847 1.000 48.40303 637 GLU A N 1
ATOM 652 C CA . GLU A 1 82 ? -38.00323 48.15884 6.83424 1.000 53.08242 637 GLU A CA 1
ATOM 653 C C . GLU A 1 82 ? -37.15588 49.22767 6.15577 1.000 50.03838 637 GLU A C 1
ATOM 654 O O . GLU A 1 82 ? -36.39742 48.90490 5.23251 1.000 50.84635 637 GLU A O 1
ATOM 660 N N . LEU A 1 83 ? -37.28347 50.48522 6.58129 1.000 46.13081 638 LEU A N 1
ATOM 661 C CA . LEU A 1 83 ? -36.49686 51.59710 6.05933 1.000 38.38257 638 LEU A CA 1
ATOM 662 C C . LEU A 1 83 ? -35.31346 51.78335 6.98858 1.000 39.95597 638 LEU A C 1
ATOM 663 O O . LEU A 1 83 ? -35.44394 52.33386 8.08214 1.000 41.47164 638 LEU A O 1
ATOM 668 N N . ILE A 1 84 ? -34.15660 51.31090 6.56020 1.000 40.45496 639 ILE A N 1
ATOM 669 C CA . ILE A 1 84 ? -32.96879 51.25463 7.39587 1.000 39.88864 639 ILE A CA 1
ATOM 670 C C . ILE A 1 84 ? -32.02438 52.35412 6.94237 1.000 38.20887 639 ILE A C 1
ATOM 671 O O . ILE A 1 84 ? -31.66174 52.41311 5.76366 1.000 39.39394 639 ILE A O 1
ATOM 676 N N . THR A 1 85 ? -31.62530 53.21938 7.86578 1.000 36.71824 640 THR A N 1
ATOM 677 C CA . THR A 1 85 ? -30.61348 54.23235 7.59699 1.000 36.45138 640 THR A CA 1
ATOM 678 C C . THR A 1 85 ? -29.26028 53.75591 8.10074 1.000 35.78282 640 THR A C 1
ATOM 679 O O . THR A 1 85 ? -29.15451 53.25047 9.22217 1.000 37.79314 640 THR A O 1
ATOM 683 N N . PHE A 1 86 ? -28.23356 53.91864 7.27544 1.000 37.34675 641 PHE A N 1
ATOM 684 C CA . PHE A 1 86 ? -26.85899 53.66584 7.67349 1.000 35.40290 641 PHE A CA 1
ATOM 685 C C . PHE A 1 86 ? -26.12110 54.99047 7.81734 1.000 37.90288 641 PHE A C 1
ATOM 686 O O . PHE A 1 86 ? -26.22141 55.86189 6.94301 1.000 40.32343 641 PHE A O 1
ATOM 694 N N . LYS A 1 87 ? -25.38401 55.13848 8.91391 1.000 30.24618 642 LYS A N 1
ATOM 695 C CA . LYS A 1 87 ? -24.64799 56.35616 9.20966 1.000 31.15226 642 LYS A CA 1
ATOM 696 C C . LYS A 1 87 ? -23.17814 56.00117 9.38367 1.000 35.79773 642 LYS A C 1
ATOM 697 O O . LYS A 1 87 ? -22.83499 55.15409 10.22399 1.000 32.66161 642 LYS A O 1
ATOM 703 N N . TYR A 1 88 ? -22.31646 56.64374 8.57992 1.000 37.86870 643 TYR A N 1
ATOM 704 C CA . TYR A 1 88 ? -20.88544 56.36537 8.55730 1.000 35.42013 643 TYR A CA 1
ATOM 705 C C . TYR A 1 88 ? -20.08585 57.55683 9.06065 1.000 36.18472 643 TYR A C 1
ATOM 706 O O . TYR A 1 88 ? -20.47135 58.71088 8.85380 1.000 39.71858 643 TYR A O 1
ATOM 715 N N . GLY A 1 89 ? -18.96392 57.27026 9.69798 1.000 30.81459 644 GLY A N 1
ATOM 716 C CA . GLY A 1 89 ? -18.09683 58.31255 10.19623 1.000 35.98428 644 GLY A CA 1
ATOM 717 C C . GLY A 1 89 ? -17.24345 57.77146 11.35365 1.000 45.37564 644 GLY A C 1
ATOM 718 O O . GLY A 1 89 ? -16.77155 56.66992 11.30128 1.000 46.82204 644 GLY A O 1
ATOM 719 N N . ASN A 1 90 ? -17.09653 58.63880 12.38346 1.000 45.55918 645 ASN A N 1
ATOM 720 C CA . ASN A 1 90 ? -16.31861 58.30986 13.57659 1.000 49.56657 645 ASN A CA 1
ATOM 721 C C . ASN A 1 90 ? -17.15898 58.52872 14.82972 1.000 55.57817 645 ASN A C 1
ATOM 722 O O . ASN A 1 90 ? -18.00104 59.43345 14.87820 1.000 53.67290 645 ASN A O 1
ATOM 727 N N . SER A 1 91 ? -16.91200 57.70135 15.84863 1.000 61.82657 646 SER A N 1
ATOM 728 C CA . SER A 1 91 ? -17.69573 57.69269 17.07828 1.000 68.37866 646 SER A CA 1
ATOM 729 C C . SER A 1 91 ? -16.76640 57.54583 18.27020 1.000 79.12056 646 SER A C 1
ATOM 730 O O . SER A 1 91 ? -15.81906 56.75516 18.23627 1.000 82.56094 646 SER A O 1
ATOM 733 N N . SER A 1 92 ? -17.04204 58.31121 19.31975 1.000 84.55094 647 SER A N 1
ATOM 734 C CA . SER A 1 92 ? -16.29520 58.20645 20.56170 1.000 93.17877 647 SER A CA 1
ATOM 735 C C . SER A 1 92 ? -17.24978 58.51149 21.71183 1.000 98.92290 647 SER A C 1
ATOM 736 O O . SER A 1 92 ? -18.47025 58.58635 21.52635 1.000 88.54667 647 SER A O 1
ATOM 739 N N . ALA A 1 93 ? -16.68291 58.66948 22.91218 1.000 106.50879 648 ALA A N 1
ATOM 740 C CA . ALA A 1 93 ? -17.49372 58.92850 24.09990 1.000 100.60211 648 ALA A CA 1
ATOM 741 C C . ALA A 1 93 ? -18.28438 60.22572 23.96096 1.000 90.94247 648 ALA A C 1
ATOM 742 O O . ALA A 1 93 ? -19.48639 60.26858 24.24914 1.000 85.93938 648 ALA A O 1
ATOM 744 N N . SER A 1 94 ? -17.62792 61.28868 23.49056 1.000 90.57279 649 SER A N 1
ATOM 745 C CA . SER A 1 94 ? -18.25361 62.60885 23.45518 1.000 92.17237 649 SER A CA 1
ATOM 746 C C . SER A 1 94 ? -19.40058 62.68593 22.45445 1.000 88.07189 649 SER A C 1
ATOM 747 O O . SER A 1 94 ? -20.34708 63.46069 22.65122 1.000 79.99170 649 SER A O 1
ATOM 750 N N . GLY A 1 95 ? -19.33943 61.90541 21.38918 1.000 90.20552 650 GLY A N 1
ATOM 751 C CA . GLY A 1 95 ? -20.40204 61.94117 20.40342 1.000 83.48623 650 GLY A CA 1
ATOM 752 C C . GLY A 1 95 ? -19.97619 61.25243 19.11667 1.000 76.19686 650 GLY A C 1
ATOM 753 O O . GLY A 1 95 ? -19.15009 60.33346 19.12780 1.000 74.09552 650 GLY A O 1
ATOM 754 N N . ILE A 1 96 ? -20.55449 61.73436 18.02092 1.000 62.60352 651 ILE A N 1
ATOM 755 C CA . ILE A 1 96 ? -20.53280 61.02982 16.74911 1.000 57.95326 651 ILE A CA 1
ATOM 756 C C . ILE A 1 96 ? -20.22197 62.03336 15.64720 1.000 56.38948 651 ILE A C 1
ATOM 757 O O . ILE A 1 96 ? -20.72417 63.16309 15.67014 1.000 58.51571 651 ILE A O 1
ATOM 762 N N . GLU A 1 97 ? -19.35849 61.64020 14.70956 1.000 51.41239 652 GLU A N 1
ATOM 763 C CA . GLU A 1 97 ? -19.02569 62.44835 13.54037 1.000 44.36212 652 GLU A CA 1
ATOM 764 C C . GLU A 1 97 ? -19.60454 61.75708 12.31505 1.000 45.15710 652 GLU A C 1
ATOM 765 O O . GLU A 1 97 ? -19.19530 60.63890 11.98964 1.000 44.40014 652 GLU A O 1
ATOM 771 N N . ILE A 1 98 ? -20.56512 62.39944 11.65371 1.000 40.31475 653 ILE A N 1
ATOM 772 C CA . ILE A 1 98 ? -21.27899 61.79896 10.53192 1.000 37.90584 653 ILE A CA 1
ATOM 773 C C . ILE A 1 98 ? -20.66612 62.29519 9.23647 1.000 41.89521 653 ILE A C 1
ATOM 774 O O . ILE A 1 98 ? -20.75497 63.48834 8.92149 1.000 41.85050 653 ILE A O 1
ATOM 779 N N . LEU A 1 99 ? -20.08775 61.37934 8.46017 1.000 42.52952 654 LEU A N 1
ATOM 780 C CA . LEU A 1 99 ? -19.53313 61.71917 7.15537 1.000 40.23434 654 LEU A CA 1
ATOM 781 C C . LEU A 1 99 ? -20.38774 61.26381 5.98232 1.000 43.14633 654 LEU A C 1
ATOM 782 O O . LEU A 1 99 ? -20.36869 61.91562 4.93902 1.000 46.38145 654 LEU A O 1
ATOM 787 N N . ALA A 1 100 ? -21.14710 60.17885 6.11590 1.000 44.59010 655 ALA A N 1
ATOM 788 C CA . ALA A 1 100 ? -21.99331 59.72471 5.02087 1.000 40.12634 655 ALA A CA 1
ATOM 789 C C . ALA A 1 100 ? -23.21506 59.00282 5.58571 1.000 41.52092 655 ALA A C 1
ATOM 790 O O . ALA A 1 100 ? -23.16688 58.44506 6.69134 1.000 39.18316 655 ALA A O 1
ATOM 792 N N . ILE A 1 101 ? -24.31074 59.02840 4.81196 1.000 38.49447 656 ILE A N 1
ATOM 793 C CA . ILE A 1 101 ? -25.60277 58.46188 5.19693 1.000 35.79443 656 ILE A CA 1
ATOM 794 C C . ILE A 1 101 ? -26.21185 57.79149 3.97560 1.000 39.65437 656 ILE A C 1
ATOM 795 O O . ILE A 1 101 ? -26.40252 58.44200 2.94244 1.000 44.33283 656 ILE A O 1
ATOM 800 N N . GLU A 1 102 ? -26.53299 56.50449 4.08939 1.000 42.40429 657 GLU A N 1
ATOM 801 C CA . GLU A 1 102 ? -27.23919 55.77489 3.04072 1.000 43.05365 657 GLU A CA 1
ATOM 802 C C . GLU A 1 102 ? -28.51948 55.18797 3.61515 1.000 41.91379 657 GLU A C 1
ATOM 803 O O . GLU A 1 102 ? -28.50692 54.66482 4.73285 1.000 45.58835 657 GLU A O 1
ATOM 809 N N . ARG A 1 103 ? -29.61957 55.27319 2.85580 1.000 42.65480 658 ARG A N 1
ATOM 810 C CA . ARG A 1 103 ? -30.94084 54.80462 3.28685 1.000 39.93099 658 ARG A CA 1
ATOM 811 C C . ARG A 1 103 ? -31.47604 53.75193 2.32332 1.000 42.95981 658 ARG A C 1
ATOM 812 O O . ARG A 1 103 ? -31.64521 54.02581 1.12962 1.000 45.27606 658 ARG A O 1
ATOM 820 N N . TYR A 1 104 ? -31.80466 52.57830 2.84449 1.000 38.72529 659 TYR A N 1
ATOM 821 C CA . TYR A 1 104 ? -32.31793 51.49934 2.01923 1.000 38.88541 659 TYR A CA 1
ATOM 822 C C . TYR A 1 104 ? -33.61588 50.98085 2.58834 1.000 39.98265 659 TYR A C 1
ATOM 823 O O . TYR A 1 104 ? -33.74199 50.78634 3.79489 1.000 42.15417 659 TYR A O 1
ATOM 832 N N . LEU A 1 105 ? -34.56054 50.72549 1.70818 1.000 42.70319 660 LEU A N 1
ATOM 833 C CA . LEU A 1 105 ? -35.77393 50.01277 2.06296 1.000 44.48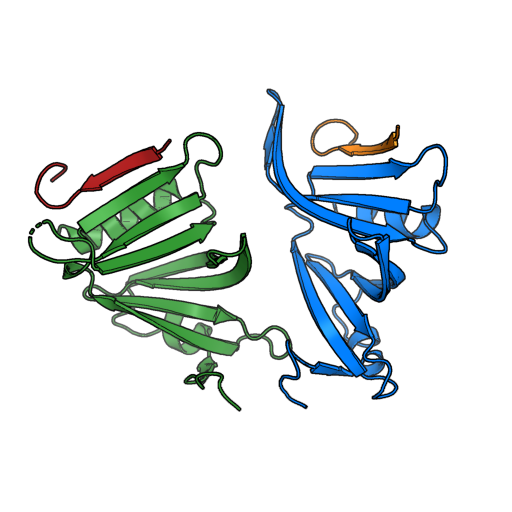964 660 LEU A CA 1
ATOM 834 C C . LEU A 1 105 ? -35.51969 48.52407 1.83557 1.000 45.30379 660 LEU A C 1
ATOM 835 O O . LEU A 1 105 ? -35.46163 48.07647 0.68384 1.000 45.93549 660 LEU A O 1
ATOM 840 N N . ILE A 1 106 ? -35.35413 47.77006 2.91261 1.000 44.25226 661 ILE A N 1
ATOM 841 C CA . ILE A 1 106 ? -34.84620 46.39143 2.81982 1.000 46.64056 661 ILE A CA 1
ATOM 842 C C . ILE A 1 106 ? -35.94126 45.42277 3.17434 1.000 52.80200 661 ILE A C 1
ATOM 843 O O . ILE A 1 106 ? -36.47352 45.46539 4.29891 1.000 54.76040 661 ILE A O 1
ATOM 848 N N . PRO A 1 107 ? -36.32968 44.51747 2.26231 1.000 55.00203 662 PRO A N 1
ATOM 849 C CA . PRO A 1 107 ? -37.32288 43.47204 2.51646 1.000 54.68412 662 PRO A CA 1
ATOM 850 C C . PRO A 1 107 ? -37.24495 42.76293 3.85694 1.000 57.82029 662 PRO A C 1
ATOM 851 O O . PRO A 1 107 ? -38.22835 42.71997 4.59193 1.000 65.63514 662 PRO A O 1
ATOM 855 N N . ASN A 1 108 ? -36.12442 42.15876 4.21071 1.000 47.90829 663 ASN A N 1
ATOM 856 C CA . ASN A 1 108 ? -36.06120 41.47457 5.49286 1.000 53.22325 663 ASN A CA 1
ATOM 857 C C . ASN A 1 108 ? -35.19921 42.27868 6.44632 1.000 57.71152 663 ASN A C 1
ATOM 858 O O . ASN A 1 108 ? -34.14504 41.83965 6.89605 1.000 57.26846 663 ASN A O 1
ATOM 863 N N . ALA A 1 109 ? -35.69194 43.47895 6.75568 1.000 56.98722 664 ALA A N 1
ATOM 864 C CA . ALA A 1 109 ? -34.94481 44.43439 7.56137 1.000 50.41063 664 ALA A CA 1
ATOM 865 C C . ALA A 1 109 ? -34.28258 43.75422 8.74954 1.000 52.65527 664 ALA A C 1
ATOM 866 O O . ALA A 1 109 ? -33.06519 43.85515 8.93765 1.000 55.15800 664 ALA A O 1
ATOM 868 N N . GLY A 1 110 ? -35.06985 43.02053 9.53493 1.000 54.98136 665 GLY A N 1
ATOM 869 C CA . GLY A 1 110 ? -34.56119 42.29249 10.68081 1.000 55.07376 665 GLY A CA 1
ATOM 870 C C . GLY A 1 110 ? -33.36801 41.41259 10.36812 1.000 52.69232 665 GLY A C 1
ATOM 871 O O . GLY A 1 110 ? -32.28824 41.59847 10.94010 1.000 52.38854 665 GLY A O 1
ATOM 872 N N . ASP A 1 111 ? -33.54273 40.45608 9.45582 1.000 54.82287 666 ASP A N 1
ATOM 873 C CA . ASP A 1 111 ? -32.45597 39.53095 9.14602 1.000 60.56445 666 ASP A CA 1
ATOM 874 C C . ASP A 1 111 ? -31.24738 40.27758 8.61546 1.000 54.56635 666 ASP A C 1
ATOM 875 O O . ASP A 1 111 ? -30.10995 40.02830 9.03605 1.000 51.60327 666 ASP A O 1
ATOM 880 N N . ALA A 1 112 ? -31.48511 41.21018 7.69188 1.000 54.73050 667 ALA A N 1
ATOM 881 C CA . ALA A 1 112 ? -30.39766 41.95177 7.06581 1.000 49.15736 667 ALA A CA 1
ATOM 882 C C . ALA A 1 112 ? -29.54080 42.64972 8.11171 1.000 46.01649 667 ALA A C 1
ATOM 883 O O . ALA A 1 112 ? -28.34727 42.35897 8.24741 1.000 45.65544 667 ALA A O 1
ATOM 885 N N . THR A 1 113 ? -30.14748 43.55615 8.88472 1.000 42.32911 668 THR A N 1
ATOM 886 C CA . THR A 1 113 ? -29.38017 44.31077 9.86753 1.000 40.01289 668 THR A CA 1
ATOM 887 C C . THR A 1 113 ? -28.68749 43.38349 10.85213 1.000 45.10048 668 THR A C 1
ATOM 888 O O . THR A 1 113 ? -27.55557 43.64703 11.27637 1.000 45.82859 668 THR A O 1
ATOM 892 N N . ARG A 1 114 ? -29.34032 42.28528 11.22518 1.000 44.49868 669 ARG A N 1
ATOM 893 C CA . ARG A 1 114 ? -28.68503 41.36341 12.14059 1.000 42.86107 669 ARG A CA 1
ATOM 894 C C . ARG A 1 114 ? -27.45132 40.74514 11.49382 1.000 43.16948 669 ARG A C 1
ATOM 895 O O . ARG A 1 114 ? -26.42362 40.55225 12.15518 1.000 45.06959 669 ARG A O 1
ATOM 903 N N . ALA A 1 115 ? -27.51874 40.46424 10.19142 1.000 43.01760 670 ALA A N 1
ATOM 904 C CA . ALA A 1 115 ? -26.35587 39.91894 9.49821 1.000 44.33517 670 ALA A CA 1
ATOM 905 C C . ALA A 1 115 ? -25.23287 40.94165 9.44456 1.000 47.23855 670 ALA A C 1
ATOM 906 O O . ALA A 1 115 ? -24.09022 40.65594 9.82916 1.000 52.39847 670 ALA A O 1
ATOM 908 N N . ILE A 1 116 ? -25.54847 42.14845 8.97174 1.000 43.43696 671 ILE A N 1
ATOM 909 C CA . ILE A 1 116 ? -24.56158 43.22265 8.93108 1.000 40.51426 671 ILE A CA 1
ATOM 910 C C . ILE A 1 116 ? -23.99489 43.48169 10.31744 1.000 41.01603 671 ILE A C 1
ATOM 911 O O . ILE A 1 116 ? -22.77632 43.57486 10.50297 1.000 44.73513 671 ILE A O 1
ATOM 916 N N . LYS A 1 117 ? -24.87424 43.63438 11.30789 1.000 42.46198 672 LYS A N 1
ATOM 917 C CA . LYS A 1 117 ? -24.40552 43.88593 12.66613 1.000 39.34436 672 LYS A CA 1
ATOM 918 C C . LYS A 1 117 ? -23.42052 42.81898 13.10149 1.000 42.00609 672 LYS A C 1
ATOM 919 O O . LYS A 1 117 ? -22.40538 43.12266 13.73535 1.000 43.55161 672 LYS A O 1
ATOM 925 N N . GLN A 1 118 ? -23.69578 41.56065 12.76025 1.000 46.11980 673 GLN A N 1
ATOM 926 C CA . GLN A 1 118 ? -22.81033 40.48932 13.19128 1.000 50.13464 673 GLN A CA 1
ATOM 927 C C . GLN A 1 118 ? -21.44489 40.62531 12.54468 1.000 50.16398 673 GLN A C 1
ATOM 928 O O . GLN A 1 118 ? -20.41521 40.37600 13.18520 1.000 51.67934 673 GLN A O 1
ATOM 934 N N . GLN A 1 119 ? -21.41838 41.03068 11.27603 1.000 48.46417 674 GLN A N 1
ATOM 935 C CA . GLN A 1 119 ? -20.15157 41.33911 10.62794 1.000 47.77389 674 GLN A CA 1
ATOM 936 C C . GLN A 1 119 ? -19.42764 42.46836 11.35281 1.000 49.94541 674 GLN A C 1
ATOM 937 O O . GLN A 1 119 ? -18.25955 42.32827 11.73759 1.000 57.48358 674 GLN A O 1
ATOM 943 N N . ILE A 1 120 ? -20.11797 43.59293 11.56458 1.000 46.06010 675 ILE A N 1
ATOM 944 C CA . ILE A 1 120 ? -19.52388 44.75515 12.22442 1.000 44.02950 675 ILE A CA 1
ATOM 945 C C . ILE A 1 120 ? -18.84068 44.37974 13.53812 1.000 46.77086 675 ILE A C 1
ATOM 946 O O . ILE A 1 120 ? -17.84308 45.00326 13.92790 1.000 52.24193 675 ILE A O 1
ATOM 951 N N . MET A 1 121 ? -19.32464 43.33655 14.21391 1.000 45.22783 676 MET A N 1
ATOM 952 C CA . MET A 1 121 ? -18.72399 42.87807 15.47087 1.000 48.06119 676 MET A CA 1
ATOM 953 C C . MET A 1 121 ? -18.10248 41.46365 15.36244 1.000 49.75541 676 MET A C 1
ATOM 954 O O . MET A 1 121 ? -16.87543 41.28115 15.26408 1.000 45.60409 676 MET A O 1
ATOM 959 N N . SER B 1 1 ? -19.56959 61.30913 -23.88674 1.000 99.37881 556 SER C N 1
ATOM 960 C CA . SER B 1 1 ? -18.27705 61.25798 -24.56223 1.000 106.48242 556 SER C CA 1
ATOM 961 C C . SER B 1 1 ? -17.48711 62.51584 -24.23678 1.000 99.42067 556 SER C C 1
ATOM 962 O O . SER B 1 1 ? -16.44648 62.78358 -24.84187 1.000 100.49856 556 SER C O 1
ATOM 965 N N . PHE B 1 2 ? -17.99062 63.28354 -23.27021 1.000 97.93130 557 PHE C N 1
ATOM 966 C CA . PHE B 1 2 ? -17.34336 64.51896 -22.85064 1.000 101.33066 557 PHE C CA 1
ATOM 967 C C . PHE B 1 2 ? -16.46385 64.35609 -21.61692 1.000 100.45179 557 PHE C C 1
ATOM 968 O O . PHE B 1 2 ? -15.76474 65.30893 -21.25186 1.000 93.23039 557 PHE C O 1
ATOM 976 N N . MET B 1 3 ? -16.47425 63.18351 -20.98001 1.000 100.59924 558 MET C N 1
ATOM 977 C CA . MET B 1 3 ? -15.53799 62.88757 -19.90557 1.000 95.55641 558 MET C CA 1
ATOM 978 C C . MET B 1 3 ? -14.09574 62.92209 -20.40741 1.000 96.61362 558 MET C C 1
ATOM 979 O O . MET B 1 3 ? -13.81993 62.82330 -21.60578 1.000 100.47263 558 MET C O 1
ATOM 984 N N . ASP B 1 4 ? -13.16712 63.05593 -19.46281 1.000 99.92463 559 ASP C N 1
ATOM 985 C CA . ASP B 1 4 ? -11.74250 62.90676 -19.73462 1.000 98.42310 559 ASP C CA 1
ATOM 986 C C . ASP B 1 4 ? -11.29460 61.50632 -19.32053 1.000 93.06738 559 ASP C C 1
ATOM 987 O O . ASP B 1 4 ? -11.65847 61.03015 -18.24032 1.000 89.10991 559 ASP C O 1
ATOM 989 N N . ARG B 1 5 ? -10.52065 60.84528 -20.19311 1.000 85.98756 560 ARG C N 1
ATOM 990 C CA . ARG B 1 5 ? -10.06167 59.47122 -20.00929 1.000 84.03283 560 ARG C CA 1
ATOM 991 C C . ARG B 1 5 ? -8.68027 59.44269 -19.35602 1.000 80.75135 560 ARG C C 1
ATOM 992 O O . ARG B 1 5 ? -7.84473 60.31995 -19.59403 1.000 81.73579 560 ARG C O 1
ATOM 994 N N . LYS B 1 6 ? -8.43971 58.40747 -18.54200 1.000 75.91958 561 LYS C N 1
ATOM 995 C CA . LYS B 1 6 ? -7.31193 58.37943 -17.60966 1.000 73.06073 561 LYS C CA 1
ATOM 996 C C . LYS B 1 6 ? -6.43136 57.14065 -17.79137 1.000 68.30054 561 LYS C C 1
ATOM 997 O O . LYS B 1 6 ? -6.87215 56.10336 -18.28383 1.000 72.41677 561 LYS C O 1
ATOM 1003 N N . GLU B 1 7 ? -5.17434 57.24705 -17.35438 1.000 63.89695 562 GLU C N 1
ATOM 1004 C CA . GLU B 1 7 ? -4.23268 56.13444 -17.45695 1.000 63.63637 562 GLU C CA 1
ATOM 1005 C C . GLU B 1 7 ? -4.46677 55.14936 -16.32137 1.000 59.68046 562 GLU C C 1
ATOM 1006 O O . GLU B 1 7 ? -4.52352 55.54484 -15.15496 1.000 64.35099 562 GLU C O 1
ATOM 1012 N N . VAL B 1 8 ? -4.57948 53.86744 -16.65107 1.000 56.40915 563 VAL C N 1
ATOM 1013 C CA . VAL B 1 8 ? -4.89422 52.83506 -15.66403 1.000 58.39369 563 VAL C CA 1
ATOM 1014 C C . VAL B 1 8 ? -3.61054 52.14319 -15.23470 1.000 51.92781 563 VAL C C 1
ATOM 1015 O O . VAL B 1 8 ? -2.74104 51.87684 -16.06835 1.000 60.92492 563 VAL C O 1
ATOM 1019 N N . VAL B 1 9 ? -3.48119 51.85655 -13.93241 1.000 49.81776 564 VAL C N 1
ATOM 1020 C CA . VAL B 1 9 ? -2.27250 51.26056 -13.36512 1.000 52.71221 564 VAL C CA 1
ATOM 1021 C C . VAL B 1 9 ? -2.63821 50.25613 -12.27370 1.000 54.58346 564 VAL C C 1
ATOM 1022 O O . VAL B 1 9 ? -3.77819 50.18071 -11.80177 1.000 55.07755 564 VAL C O 1
ATOM 1026 N N . ASN B 1 10 ? -1.63114 49.48392 -11.87524 1.000 49.84851 565 ASN C N 1
ATOM 1027 C CA . ASN B 1 10 ? -1.71150 48.60012 -10.72653 1.000 52.61948 565 ASN C CA 1
ATOM 1028 C C . ASN B 1 10 ? -1.23823 49.35591 -9.49648 1.000 60.95298 565 ASN C C 1
ATOM 1029 O O . ASN B 1 10 ? -0.17189 49.98146 -9.51433 1.000 65.69132 565 ASN C O 1
ATOM 1034 N N . ILE B 1 11 ? -2.02092 49.26932 -8.42113 1.000 60.48419 566 ILE C N 1
ATOM 1035 C CA . ILE B 1 11 ? -1.72313 50.03343 -7.21192 1.000 59.10917 566 ILE C CA 1
ATOM 1036 C C . ILE B 1 11 ? -0.41898 49.54983 -6.58030 1.000 63.97765 566 ILE C C 1
ATOM 1037 O O . ILE B 1 11 ? 0.44797 50.34677 -6.19422 1.000 65.52490 566 ILE C O 1
ATOM 1042 N N . GLN B 1 12 ? -0.24790 48.23231 -6.48510 1.000 67.37297 567 GLN C N 1
ATOM 1043 C CA . GLN B 1 12 ? 0.89856 47.69398 -5.76135 1.000 63.57877 567 GLN C CA 1
ATOM 1044 C C . GLN B 1 12 ? 2.19401 47.81277 -6.55953 1.000 64.93641 567 GLN C C 1
ATOM 1045 O O . GLN B 1 12 ? 3.28310 47.81624 -5.96936 1.000 65.35628 567 GLN C O 1
ATOM 1051 N N . THR B 1 13 ? 2.10246 47.85070 -7.89575 1.000 64.48025 568 THR C N 1
ATOM 1052 C CA . THR B 1 13 ? 3.26444 48.19662 -8.71296 1.000 68.23666 568 THR C CA 1
ATOM 1053 C C . THR B 1 13 ? 3.86632 49.51387 -8.23746 1.000 71.67127 568 THR C C 1
ATOM 1054 O O . THR B 1 13 ? 5.05339 49.58355 -7.88460 1.000 70.76940 568 THR C O 1
ATOM 1058 N N . TRP B 1 14 ? 3.02871 50.55082 -8.14291 1.000 66.69907 569 TRP C N 1
ATOM 1059 C CA . TRP B 1 14 ? 3.52335 51.87259 -7.77610 1.000 61.12692 569 TRP C CA 1
ATOM 1060 C C . TRP B 1 14 ? 4.00821 51.91965 -6.33656 1.000 59.94522 569 TRP C C 1
ATOM 1061 O O . TRP B 1 14 ? 5.07823 52.47297 -6.05528 1.000 67.41335 569 TRP C O 1
ATOM 1072 N N . ILE B 1 15 ? 3.23068 51.36124 -5.40336 1.000 57.74109 570 ILE C N 1
ATOM 1073 C CA . ILE B 1 15 ? 3.64101 51.34468 -3.99944 1.000 56.87323 570 ILE C CA 1
ATOM 1074 C C . ILE B 1 15 ? 5.08709 50.87565 -3.86306 1.000 65.58959 570 ILE C C 1
ATOM 1075 O O . ILE B 1 15 ? 5.83410 51.33806 -2.98930 1.000 65.43989 570 ILE C O 1
ATOM 1080 N N . ASN B 1 16 ? 5.51487 49.96901 -4.74361 1.000 69.52423 571 ASN C N 1
ATOM 1081 C CA . ASN B 1 16 ? 6.83472 49.36690 -4.60753 1.000 71.12679 571 ASN C CA 1
ATOM 1082 C C . ASN B 1 16 ? 7.92803 50.13033 -5.33457 1.000 70.00682 571 ASN C C 1
ATOM 1083 O O . ASN B 1 16 ? 9.10528 49.92553 -5.01081 1.000 74.34997 571 ASN C O 1
ATOM 1088 N N . LYS B 1 17 ? 7.57495 50.98278 -6.30065 1.000 62.70747 572 LYS C N 1
ATOM 1089 C CA . LYS B 1 17 ? 8.53494 51.80358 -7.02950 1.000 61.99661 572 LYS C CA 1
ATOM 1090 C C . LYS B 1 17 ? 9.56821 52.44718 -6.10697 1.000 74.56296 572 LYS C C 1
ATOM 1091 O O . LYS B 1 17 ? 9.30416 52.67468 -4.91298 1.000 75.35398 572 LYS C O 1
ATOM 1097 N N . PRO B 1 18 ? 10.75351 52.76652 -6.63216 1.000 75.92002 573 PRO C N 1
ATOM 1098 C CA . PRO B 1 18 ? 11.83219 53.24051 -5.74700 1.000 74.87910 573 PRO C CA 1
ATOM 1099 C C . PRO B 1 18 ? 11.58677 54.62602 -5.19421 1.000 73.99994 573 PRO C C 1
ATOM 1100 O O . PRO B 1 18 ? 11.81364 54.86571 -3.99960 1.000 73.73810 573 PRO C O 1
ATOM 1104 N N . ASP B 1 19 ? 11.14421 55.54976 -6.05051 1.000 70.97935 574 ASP C N 1
ATOM 1105 C CA . ASP B 1 19 ? 10.92557 56.94196 -5.69533 1.000 69.97545 574 ASP C CA 1
ATOM 1106 C C . ASP B 1 19 ? 9.69226 57.14932 -4.82883 1.000 64.90376 574 ASP C C 1
ATOM 1107 O O . ASP B 1 19 ? 9.58907 58.19629 -4.18730 1.000 65.18261 574 ASP C O 1
ATOM 1112 N N . ILE B 1 20 ? 8.77349 56.18607 -4.77877 1.000 62.70577 575 ILE C N 1
ATOM 1113 C CA . ILE B 1 20 ? 7.59079 56.29646 -3.92920 1.000 56.35126 575 ILE C CA 1
ATOM 1114 C C . ILE B 1 20 ? 8.03016 56.20862 -2.47174 1.000 56.17083 575 ILE C C 1
ATOM 1115 O O . ILE B 1 20 ? 8.44270 55.14321 -2.00684 1.000 60.97537 575 ILE C O 1
ATOM 1120 N N . LYS B 1 21 ? 7.91603 57.32320 -1.74093 1.000 53.52673 576 LYS C N 1
ATOM 1121 C CA . LYS B 1 21 ? 8.35939 57.38605 -0.35290 1.000 50.41892 576 LYS C CA 1
ATOM 112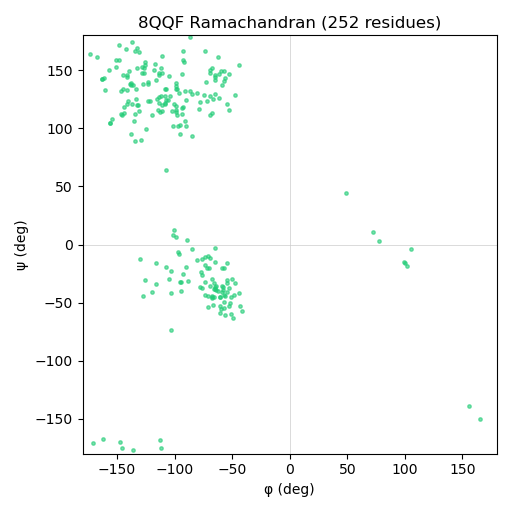2 C C . LYS B 1 21 ? 7.23888 57.10927 0.64025 1.000 50.49052 576 LYS C C 1
ATOM 1123 O O . LYS B 1 21 ? 7.50638 56.58034 1.72949 1.000 49.87990 576 LYS C O 1
ATOM 1129 N N . HIS B 1 22 ? 5.99775 57.47849 0.31834 1.000 47.25826 577 HIS C N 1
ATOM 1130 C CA . HIS B 1 22 ? 4.88074 57.12001 1.18008 1.000 43.65634 577 HIS C CA 1
ATOM 1131 C C . HIS B 1 22 ? 3.64233 56.91222 0.33461 1.000 43.70870 577 HIS C C 1
ATOM 1132 O O . HIS B 1 22 ? 3.52851 57.43169 -0.78109 1.000 45.31905 577 HIS C O 1
ATOM 1139 N N . HIS B 1 23 ? 2.69630 56.17685 0.91010 1.000 40.35975 578 HIS C N 1
ATOM 1140 C CA . HIS B 1 23 ? 1.36640 56.01983 0.34435 1.000 42.54277 578 HIS C CA 1
ATOM 1141 C C . HIS B 1 23 ? 0.36122 56.06228 1.48198 1.000 41.33730 578 HIS C C 1
ATOM 1142 O O . HIS B 1 23 ? 0.67005 55.65075 2.60985 1.000 40.75065 578 HIS C O 1
ATOM 1149 N N . PHE B 1 24 ? -0.84586 56.56765 1.17862 1.000 37.80225 579 PHE C N 1
ATOM 1150 C CA . PHE B 1 24 ? -1.89821 56.60731 2.18323 1.000 35.24752 579 PHE C CA 1
ATOM 1151 C C . PHE B 1 24 ? -3.22389 56.36159 1.49881 1.000 34.96384 579 PHE C C 1
ATOM 1152 O O . PHE B 1 24 ? -3.49766 56.97513 0.45321 1.000 39.45584 579 PHE C O 1
ATOM 1160 N N . PRO B 1 25 ? -4.05328 55.50096 2.05517 1.000 31.02316 580 PRO C N 1
ATOM 1161 C CA . PRO B 1 25 ? -5.42911 55.41738 1.58746 1.000 33.30742 580 PRO C CA 1
ATOM 1162 C C . PRO B 1 25 ? -6.15958 56.67771 1.97662 1.000 34.73076 580 PRO C C 1
ATOM 1163 O O . PRO B 1 25 ? -5.85123 57.30337 2.99423 1.000 36.89665 580 PRO C O 1
ATOM 1167 N N . CYS B 1 26 ? -7.13257 57.04338 1.16564 1.000 33.44877 581 CYS C N 1
ATOM 1168 C CA . CYS B 1 26 ? -7.98989 58.16641 1.50347 1.000 37.42581 581 CYS C CA 1
ATOM 1169 C C . CYS B 1 26 ? -9.23696 58.06908 0.64221 1.000 36.92459 581 CYS C C 1
ATOM 1170 O O . CYS B 1 26 ? -9.49394 57.04454 0.00047 1.000 40.63523 581 CYS C O 1
ATOM 1173 N N . LYS B 1 27 ? -10.01101 59.14011 0.61796 1.000 31.92139 582 LYS C N 1
ATOM 1174 C CA . LYS B 1 27 ? -11.08268 59.26935 -0.35375 1.000 37.06382 582 LYS C CA 1
ATOM 1175 C C . LYS B 1 27 ? -11.02949 60.69218 -0.86733 1.000 38.71402 582 LYS C C 1
ATOM 1176 O O . LYS B 1 27 ? -11.12316 61.63090 -0.07033 1.000 40.45519 582 LYS C O 1
ATOM 1182 N N . GLU B 1 28 ? -10.84200 60.86546 -2.17161 1.000 34.82959 583 GLU C N 1
ATOM 1183 C CA . GLU B 1 28 ? -10.96791 62.20660 -2.69351 1.000 36.43278 583 GLU C CA 1
ATOM 1184 C C . GLU B 1 28 ? -12.40918 62.64159 -2.51363 1.000 36.00953 583 GLU C C 1
ATOM 1185 O O . GLU B 1 28 ? -13.33838 61.90907 -2.85726 1.000 37.15340 583 GLU C O 1
ATOM 1191 N N . VAL B 1 29 ? -12.58827 63.81521 -1.93071 1.000 38.38008 584 VAL C N 1
ATOM 1192 C CA . VAL B 1 29 ? -13.89752 64.41625 -1.75887 1.000 35.98844 584 VAL C CA 1
ATOM 1193 C C . VAL B 1 29 ? -14.07995 65.41075 -2.88090 1.000 39.25974 584 VAL C C 1
ATOM 1194 O O . VAL B 1 29 ? -13.40227 66.44262 -2.91293 1.000 43.76568 584 VAL C O 1
ATOM 1198 N N . LYS B 1 30 ? -14.98797 65.10937 -3.80180 1.000 44.78460 585 LYS C N 1
ATOM 1199 C CA . LYS B 1 30 ? -15.25051 66.03549 -4.88680 1.000 47.60900 585 LYS C CA 1
ATOM 1200 C C . LYS B 1 30 ? -16.03532 67.22852 -4.36299 1.000 53.51846 585 LYS C C 1
ATOM 1201 O O . LYS B 1 30 ? -16.52808 67.23175 -3.23183 1.000 53.08684 585 LYS C O 1
ATOM 1207 N N . GLU B 1 31 ? -16.09203 68.27767 -5.18866 1.000 62.26828 586 GLU C N 1
ATOM 1208 C CA . GLU B 1 31 ? -16.68824 69.53408 -4.74781 1.000 68.29294 586 GLU C CA 1
ATOM 1209 C C . GLU B 1 31 ? -18.17582 69.34808 -4.49498 1.000 69.15795 586 GLU C C 1
ATOM 1210 O O . GLU B 1 31 ? -18.73592 69.91773 -3.55158 1.000 71.80044 586 GLU C O 1
ATOM 1216 N N . SER B 1 32 ? -18.80672 68.47309 -5.27746 1.000 72.71701 587 SER C N 1
ATOM 1217 C CA . SER B 1 32 ? -20.20605 68.13283 -5.06860 1.000 68.29028 587 SER C CA 1
ATOM 1218 C C . SER B 1 32 ? -20.44493 67.41617 -3.74455 1.000 63.78796 587 SER C C 1
ATOM 1219 O O . SER B 1 32 ? -21.59179 67.34385 -3.29094 1.000 71.77758 587 SER C O 1
ATOM 1222 N N . GLY B 1 33 ? -19.39657 66.91475 -3.09929 1.000 62.25251 588 GLY C N 1
ATOM 1223 C CA . GLY B 1 33 ? -19.54921 66.03125 -1.96708 1.000 59.65555 588 GLY C CA 1
ATOM 1224 C C . GLY B 1 33 ? -19.40091 64.55820 -2.29037 1.000 55.00625 588 GLY C C 1
ATOM 1225 O O . GLY B 1 33 ? -19.25102 63.75515 -1.36410 1.000 53.04110 588 GLY C O 1
ATOM 1226 N N . HIS B 1 34 ? -19.45469 64.18285 -3.56781 1.000 52.87172 589 HIS C N 1
ATOM 1227 C CA . HIS B 1 34 ? -19.15277 62.81733 -3.98278 1.000 57.07200 589 HIS C CA 1
ATOM 1228 C C . HIS B 1 34 ? -17.79350 62.37158 -3.44377 1.000 50.78000 589 HIS C C 1
ATOM 1229 O O . HIS B 1 34 ? -16.87187 63.17872 -3.32534 1.000 51.73679 589 HIS C O 1
ATOM 1236 N N . MET B 1 35 ? -17.64954 61.07631 -3.11820 1.000 47.38629 590 MET C N 1
ATOM 1237 C CA . MET B 1 35 ? -16.38725 60.56630 -2.57954 1.000 44.52336 590 MET C CA 1
ATOM 1238 C C . MET B 1 35 ? -15.89657 59.34518 -3.34803 1.000 47.10776 590 MET C C 1
ATOM 1239 O O . MET B 1 35 ? -16.69318 58.59609 -3.91200 1.000 56.33199 590 MET C O 1
ATOM 1244 N N . PHE B 1 36 ? -14.56816 59.13819 -3.35650 1.000 40.34802 591 PHE C N 1
ATOM 1245 C CA . PHE B 1 36 ? -13.96031 58.08829 -4.17578 1.000 37.36030 591 PHE C CA 1
ATOM 1246 C C . PHE B 1 36 ? -12.77975 57.43358 -3.48474 1.000 38.26133 591 PHE C C 1
ATOM 1247 O O . PHE B 1 36 ? -11.73475 58.07637 -3.33254 1.000 42.27140 591 PHE C O 1
ATOM 1255 N N . PRO B 1 37 ? -12.87029 56.16165 -3.11572 1.000 37.92581 592 PRO C N 1
ATOM 1256 C CA . PRO B 1 37 ? -11.72479 55.49643 -2.47162 1.000 38.44082 592 PRO C CA 1
ATOM 1257 C C . PRO B 1 37 ? -10.48757 55.61827 -3.32890 1.000 36.99870 592 PRO C C 1
ATOM 1258 O O . PRO B 1 37 ? -10.51318 55.19344 -4.48028 1.000 39.59781 592 PRO C O 1
ATOM 1262 N N . SER B 1 38 ? -9.42463 56.22236 -2.80910 1.000 35.39815 593 SER C N 1
ATOM 1263 C CA . SER B 1 38 ? -8.23412 56.50000 -3.59558 1.000 36.14525 593 SER C CA 1
ATOM 1264 C C . SER B 1 38 ? -7.01496 56.14179 -2.76552 1.000 38.00379 593 SER C C 1
ATOM 1265 O O . SER B 1 38 ? -7.13227 55.62929 -1.64679 1.000 39.95082 593 SER C O 1
ATOM 1268 N N . HIS B 1 39 ? -5.83255 56.39799 -3.32633 1.000 37.72008 594 HIS C N 1
ATOM 1269 C CA . HIS B 1 39 ? -4.58123 56.32663 -2.57822 1.000 38.35857 594 HIS C CA 1
ATOM 1270 C C . HIS B 1 39 ? -3.71042 57.50943 -2.95503 1.000 40.78786 594 HIS C C 1
ATOM 1271 O O . HIS B 1 39 ? -3.63814 57.88212 -4.12742 1.000 44.75586 594 HIS C O 1
ATOM 1278 N N . LEU B 1 40 ? -3.05929 58.09831 -1.96354 1.000 39.35287 595 LEU C N 1
ATOM 1279 C CA . LEU B 1 40 ? -2.11959 59.18375 -2.18954 1.000 37.87749 595 LEU C CA 1
ATOM 1280 C C . LEU B 1 40 ? -0.71713 58.60188 -2.18076 1.000 43.13236 595 LEU C C 1
ATOM 1281 O O . LEU B 1 40 ? -0.29680 58.00908 -1.18140 1.000 41.49918 595 LEU C O 1
ATOM 1286 N N . LEU B 1 41 ? -0.01117 58.74602 -3.29397 1.000 41.16025 596 LEU C N 1
ATOM 1287 C CA . LEU B 1 41 ? 1.35838 58.26910 -3.42563 1.000 45.13237 596 LEU C CA 1
ATOM 1288 C C . LEU B 1 41 ? 2.28080 59.47309 -3.41458 1.000 44.77384 596 LEU C C 1
ATOM 1289 O O . LEU B 1 41 ? 2.12668 60.38217 -4.23746 1.000 43.71715 596 LEU C O 1
ATOM 1294 N N . VAL B 1 42 ? 3.24335 59.47981 -2.50532 1.000 43.21470 597 VAL C N 1
ATOM 1295 C CA . VAL B 1 42 ? 4.08035 60.65308 -2.30854 1.000 45.44263 597 VAL C CA 1
ATOM 1296 C C . VAL B 1 42 ? 5.50849 60.30953 -2.70148 1.000 46.55003 597 VAL C C 1
ATOM 1297 O O . VAL B 1 42 ? 6.14895 59.45530 -2.07170 1.000 44.35102 597 VAL C O 1
ATOM 1301 N N . THR B 1 43 ? 6.00173 60.97982 -3.74410 1.000 45.72658 598 THR C N 1
ATOM 1302 C CA . THR B 1 43 ? 7.39744 60.95611 -4.14487 1.000 48.52124 598 THR C CA 1
ATOM 1303 C C . THR B 1 43 ? 8.15272 62.02358 -3.36534 1.000 52.37001 598 THR C C 1
ATOM 1304 O O . THR B 1 43 ? 7.57761 62.74681 -2.55691 1.000 57.14520 598 THR C O 1
ATOM 1308 N N . ALA B 1 44 ? 9.46100 62.12758 -3.58285 1.000 54.20080 599 ALA C N 1
ATOM 1309 C CA . ALA B 1 44 ? 10.18025 63.28803 -3.07646 1.000 55.41507 599 ALA C CA 1
ATOM 1310 C C . ALA B 1 44 ? 9.87599 64.55024 -3.87459 1.000 51.44816 599 ALA C C 1
ATOM 1311 O O . ALA B 1 44 ? 10.23444 65.64735 -3.43746 1.000 45.96346 599 ALA C O 1
ATOM 1313 N N . THR B 1 45 ? 9.20920 64.42486 -5.01872 1.000 47.85234 600 THR C N 1
ATOM 1314 C CA . THR B 1 45 ? 8.98622 65.56374 -5.89457 1.000 47.85999 600 THR C CA 1
ATOM 1315 C C . THR B 1 45 ? 7.50382 65.76719 -6.21750 1.000 51.02513 600 THR C C 1
ATOM 1316 O O . THR B 1 45 ? 7.06373 66.90447 -6.45965 1.000 43.41301 600 THR C O 1
ATOM 1320 N N . HIS B 1 46 ? 6.72767 64.67965 -6.24738 1.000 48.28801 601 HIS C N 1
ATOM 1321 C CA . HIS B 1 46 ? 5.32887 64.75681 -6.63759 1.000 44.79751 601 HIS C CA 1
ATOM 1322 C C . HIS B 1 46 ? 4.44629 64.00372 -5.65906 1.000 46.85263 601 HIS C C 1
ATOM 1323 O O . HIS B 1 46 ? 4.91323 63.22630 -4.81847 1.000 49.02179 601 HIS C O 1
ATOM 1330 N N . MET B 1 47 ? 3.14354 64.22235 -5.82949 1.000 41.56290 602 MET C N 1
ATOM 1331 C CA . MET B 1 47 ? 2.10569 63.51170 -5.10135 1.000 38.48121 602 MET C CA 1
ATOM 1332 C C . MET B 1 47 ? 1.05529 63.04133 -6.09792 1.000 43.60848 602 MET C C 1
ATOM 1333 O O . MET B 1 47 ? 0.45039 63.86001 -6.80156 1.000 40.36207 602 MET C O 1
ATOM 1338 N N . TYR B 1 48 ? 0.85445 61.72672 -6.17139 1.000 45.29277 603 TYR C N 1
ATOM 1339 C CA . TYR B 1 48 ? -0.08123 61.11343 -7.10029 1.000 41.51759 603 TYR C CA 1
ATOM 1340 C C . TYR B 1 48 ? -1.32897 60.65871 -6.36455 1.000 40.27230 603 TYR C C 1
ATOM 1341 O O . TYR B 1 48 ? -1.24897 60.17896 -5.22825 1.000 41.35287 603 TYR C O 1
ATOM 1350 N N . CYS B 1 49 ? -2.46873 60.76228 -7.04342 1.000 43.16362 604 CYS C N 1
ATOM 1351 C CA . CYS B 1 49 ? -3.76083 60.32837 -6.52386 1.000 41.04644 604 CYS C CA 1
ATOM 1352 C C . CYS B 1 49 ? -4.32156 59.24533 -7.43590 1.000 44.92479 604 CYS C C 1
ATOM 1353 O O . CYS B 1 49 ? -4.70516 59.53174 -8.57655 1.000 45.73127 604 CYS C O 1
ATOM 1356 N N . LEU B 1 50 ? -4.38661 58.00947 -6.93082 1.000 43.10460 605 LEU C N 1
ATOM 1357 C CA . LEU B 1 50 ? -4.88250 56.86019 -7.69328 1.000 42.80933 605 LEU C CA 1
ATOM 1358 C C . LEU B 1 50 ? -6.31148 56.54606 -7.26330 1.000 42.70888 605 LEU C C 1
ATOM 1359 O O . LEU B 1 50 ? -6.53343 55.91791 -6.22318 1.000 45.29563 605 LEU C O 1
ATOM 1364 N N . ARG B 1 51 ? -7.28157 56.95285 -8.07585 1.000 42.30902 606 ARG C N 1
ATOM 1365 C CA . ARG B 1 51 ? -8.66582 56.60049 -7.79190 1.000 43.43617 606 ARG C CA 1
ATOM 1366 C C . ARG B 1 51 ? -8.88190 55.11950 -8.06526 1.000 43.68261 606 ARG C C 1
ATOM 1367 O O . ARG B 1 51 ? -8.62870 54.65356 -9.17639 1.000 50.40563 606 ARG C O 1
ATOM 1375 N N . GLU B 1 52 ? -9.34368 54.37932 -7.05777 1.000 47.75872 607 GLU C N 1
ATOM 1376 C CA . GLU B 1 52 ? -9.46876 52.93483 -7.18891 1.000 45.89956 607 GLU C CA 1
ATOM 1377 C C . GLU B 1 52 ? -10.49943 52.57523 -8.24086 1.000 48.66302 607 GLU C C 1
ATOM 1378 O O . GLU B 1 52 ? -11.51002 53.26220 -8.41082 1.000 47.37592 607 GLU C O 1
ATOM 1384 N N . ILE B 1 53 ? -10.22201 51.49822 -8.96534 1.000 55.00183 608 ILE C N 1
ATOM 1385 C CA . ILE B 1 53 ? -11.21468 50.87154 -9.82353 1.000 55.89579 608 ILE C CA 1
ATOM 1386 C C . ILE B 1 53 ? -11.86329 49.77508 -8.99582 1.000 57.24859 608 ILE C C 1
ATOM 1387 O O . ILE B 1 53 ? -11.19297 48.84126 -8.54510 1.000 55.93903 608 ILE C O 1
ATOM 1392 N N . LEU B 1 54 ? -13.16809 49.91970 -8.76256 1.000 57.20219 609 LEU C N 1
ATOM 1393 C CA . LEU B 1 54 ? -13.84130 49.09495 -7.76597 1.000 59.22435 609 LEU C CA 1
ATOM 1394 C C . LEU B 1 54 ? -14.12258 47.70115 -8.30376 1.000 66.63817 609 LEU C C 1
ATOM 1395 O O . LEU B 1 54 ? -14.03148 46.71333 -7.56349 1.000 68.89734 609 LEU C O 1
ATOM 1400 N N . SER B 1 55 ? -14.45835 47.59946 -9.59262 1.000 65.63956 610 SER C N 1
ATOM 1401 C CA . SER B 1 55 ? -14.79575 46.30473 -10.16582 1.000 64.40290 610 SER C CA 1
ATOM 1402 C C . SER B 1 55 ? -13.57658 45.41401 -10.32574 1.000 67.24979 610 SER C C 1
ATOM 1403 O O . SER B 1 55 ? -13.72694 44.18856 -10.40147 1.000 75.14146 610 SER C O 1
ATOM 1406 N N . ARG B 1 56 ? -12.37878 45.99745 -10.33814 1.000 64.94242 611 ARG C N 1
ATOM 1407 C CA . ARG B 1 56 ? -11.14027 45.28050 -10.63303 1.000 67.36920 611 ARG C CA 1
ATOM 1408 C C . ARG B 1 56 ? -10.16732 45.50023 -9.47750 1.000 69.66582 611 ARG C C 1
ATOM 1409 O O . ARG B 1 56 ? -9.49986 46.53762 -9.41458 1.000 72.70970 611 ARG C O 1
ATOM 1417 N N . LYS B 1 57 ? -10.08700 44.51998 -8.57477 1.000 64.80952 612 LYS C N 1
ATOM 1418 C CA . LYS B 1 57 ? -9.23008 44.63362 -7.40073 1.000 69.09679 612 LYS C CA 1
ATOM 1419 C C . LYS B 1 57 ? -7.78930 44.92002 -7.81010 1.000 69.13254 612 LYS C C 1
ATOM 1420 O O . LYS B 1 57 ? -7.31819 44.44034 -8.84409 1.000 66.81415 612 LYS C O 1
ATOM 1426 N N . GLY B 1 58 ? -7.10887 45.74852 -7.00818 1.000 69.61279 613 GLY C N 1
ATOM 1427 C CA . GLY B 1 58 ? -5.71397 46.10037 -7.21118 1.000 58.29663 613 GLY C CA 1
ATOM 1428 C C . GLY B 1 58 ? -5.43206 47.11226 -8.29966 1.000 61.26376 613 GLY C C 1
ATOM 1429 O O . GLY B 1 58 ? -4.25854 47.40959 -8.55308 1.000 61.46195 613 GLY C O 1
ATOM 1430 N N . LEU B 1 59 ? -6.45812 47.65226 -8.95217 1.000 60.67831 614 LEU C N 1
ATOM 1431 C CA . LEU B 1 59 ? -6.26850 48.58675 -10.04850 1.000 56.10505 614 LEU C CA 1
ATOM 1432 C C . LEU B 1 59 ? -6.85812 49.94085 -9.70883 1.000 59.97964 614 LEU C C 1
ATOM 1433 O O . LEU B 1 59 ? -7.79103 50.05276 -8.90815 1.000 61.39576 614 LEU C O 1
ATOM 1438 N N . ALA B 1 60 ? -6.32468 50.96258 -10.36443 1.000 54.18399 615 ALA C N 1
ATOM 1439 C CA . ALA B 1 60 ? -6.74730 52.32932 -10.12661 1.000 48.53742 615 ALA C CA 1
ATOM 1440 C C . ALA B 1 60 ? -6.30048 53.14102 -11.31826 1.000 49.44881 615 ALA C C 1
ATOM 1441 O O . ALA B 1 60 ? -5.22669 52.88866 -11.86078 1.000 52.62660 615 ALA C O 1
ATOM 1443 N N . TYR B 1 61 ? -7.10676 54.10352 -11.73208 1.000 49.01843 616 TYR C N 1
ATOM 1444 C CA . TYR B 1 61 ? -6.52756 55.02630 -12.68721 1.000 52.76016 616 TYR C CA 1
ATOM 1445 C C . TYR B 1 61 ? -5.92353 56.22522 -11.96469 1.000 51.48773 616 TYR C C 1
ATOM 1446 O O . TYR B 1 61 ? -6.09524 56.41018 -10.75916 1.000 52.79085 616 TYR C O 1
ATOM 1455 N N . ILE B 1 62 ? -5.13362 56.99440 -12.70452 1.000 53.20052 617 ILE C N 1
ATOM 1456 C CA . ILE B 1 62 ? -4.29588 58.02398 -12.11134 1.000 50.52060 617 ILE C CA 1
ATOM 1457 C C . ILE B 1 62 ? -5.06763 59.33213 -12.20225 1.000 51.97863 617 ILE C C 1
ATOM 1458 O O . ILE B 1 62 ? -5.04937 60.01908 -13.22904 1.000 51.72638 617 ILE C O 1
ATOM 1463 N N . GLN B 1 63 ? -5.76801 59.65890 -11.11558 1.000 46.51043 618 GLN C N 1
ATOM 1464 C CA . GLN B 1 63 ? -6.72915 60.74948 -11.14922 1.000 48.55657 618 GLN C CA 1
ATOM 1465 C C . GLN B 1 63 ? -6.05006 62.10262 -11.29064 1.000 47.92087 618 GLN C C 1
ATOM 1466 O O . GLN B 1 63 ? -6.58894 62.99686 -11.95477 1.000 49.15740 618 GLN C O 1
ATOM 1472 N N . SER B 1 64 ? -4.88610 62.27856 -10.67281 1.000 46.64118 619 SER C N 1
ATOM 1473 C CA . SER B 1 64 ? -4.20784 63.56346 -10.73549 1.000 43.80513 619 SER C CA 1
ATOM 1474 C C . SER B 1 64 ? -2.78833 63.41072 -10.21888 1.000 39.94679 619 SER C C 1
ATOM 1475 O O . SER B 1 64 ? -2.45607 62.45884 -9.50669 1.000 40.84902 619 SER C O 1
ATOM 1478 N N . ARG B 1 65 ? -1.96504 64.38496 -10.57953 1.000 39.68470 620 ARG C N 1
ATOM 1479 C CA . ARG B 1 65 ? -0.58505 64.45892 -10.13414 1.000 42.55440 620 ARG C CA 1
ATOM 1480 C C . ARG B 1 65 ? -0.21564 65.92746 -9.98995 1.000 43.02946 620 ARG C C 1
ATOM 1481 O O . ARG B 1 65 ? -0.50084 66.73431 -10.88801 1.000 41.33102 620 ARG C O 1
ATOM 1489 N N . GLN B 1 66 ? 0.39980 66.26561 -8.85331 1.000 38.73050 621 GLN C N 1
ATOM 1490 C CA . GLN B 1 66 ? 0.80026 67.62950 -8.55422 1.000 37.02993 621 GLN C CA 1
ATOM 1491 C C . GLN B 1 66 ? 2.23229 67.64946 -8.04353 1.000 39.72893 621 GLN C C 1
ATOM 1492 O O . GLN B 1 66 ? 2.71063 66.67590 -7.45088 1.000 39.42992 621 GLN C O 1
ATOM 1498 N N . ALA B 1 67 ? 2.91285 68.77104 -8.28067 1.000 37.51641 622 ALA C N 1
ATOM 1499 C CA . ALA B 1 67 ? 4.27364 6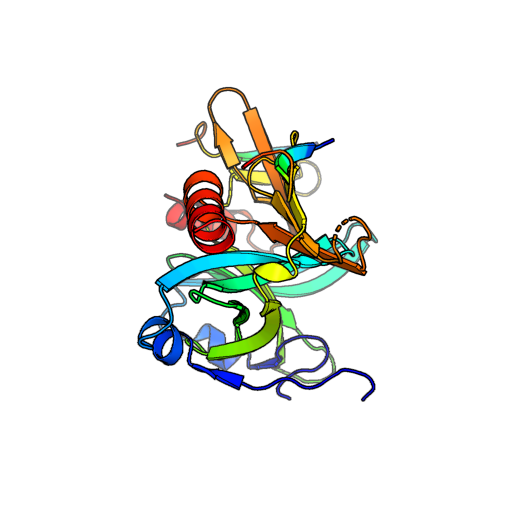8.93774 -7.79535 1.000 39.25221 622 ALA C CA 1
ATOM 1500 C C . ALA B 1 67 ? 4.26010 69.48853 -6.37592 1.000 36.71248 622 ALA C C 1
ATOM 1501 O O . ALA B 1 67 ? 3.57636 70.47948 -6.09300 1.000 32.49676 622 ALA C O 1
ATOM 1503 N N . LEU B 1 68 ? 5.03674 68.86663 -5.48120 1.000 35.81234 623 LEU C N 1
ATOM 1504 C CA . LEU B 1 68 ? 5.01441 69.32783 -4.10150 1.000 29.52193 623 LEU C CA 1
ATOM 1505 C C . LEU B 1 68 ? 5.41733 70.78722 -3.97358 1.000 33.37622 623 LEU C C 1
ATOM 1506 O O . LEU B 1 68 ? 5.08853 71.41054 -2.96672 1.000 40.55369 623 LEU C O 1
ATOM 1511 N N . ASN B 1 69 ? 6.11190 71.35656 -4.95050 1.000 32.91983 624 ASN C N 1
ATOM 1512 C CA . ASN B 1 69 ? 6.37902 72.78742 -4.89082 1.000 33.95765 624 ASN C CA 1
ATOM 1513 C C . ASN B 1 69 ? 5.19576 73.60700 -5.34923 1.000 33.77278 624 ASN C C 1
ATOM 1514 O O . ASN B 1 69 ? 5.19797 74.82644 -5.15982 1.000 35.08779 624 ASN C O 1
ATOM 1519 N N . SER B 1 70 ? 4.20833 72.98158 -5.98138 1.000 35.04471 625 SER C N 1
ATOM 1520 C CA . SER B 1 70 ? 2.97836 73.68948 -6.28056 1.000 32.47740 625 SER C CA 1
ATOM 1521 C C . SER B 1 70 ? 2.09734 73.85235 -5.05291 1.000 31.58654 625 SER C C 1
ATOM 1522 O O . SER B 1 70 ? 1.13331 74.62234 -5.11412 1.000 30.25544 625 SER C O 1
ATOM 1525 N N . VAL B 1 71 ? 2.39749 73.14562 -3.96172 1.000 26.84625 626 VAL C N 1
ATOM 1526 C CA . VAL B 1 71 ? 1.57233 73.17928 -2.76006 1.000 25.58115 626 VAL C CA 1
ATOM 1527 C C . VAL B 1 71 ? 1.86678 74.45842 -1.99846 1.000 29.01848 626 VAL C C 1
ATOM 1528 O O . VAL B 1 71 ? 3.01031 74.69697 -1.60017 1.000 33.96151 626 VAL C O 1
ATOM 1532 N N . VAL B 1 72 ? 0.84676 75.27047 -1.74900 1.000 25.84232 627 VAL C N 1
ATOM 1533 C CA . VAL B 1 72 ? 1.06117 76.47536 -0.96535 1.000 24.10814 627 VAL C CA 1
ATOM 1534 C C . VAL B 1 72 ? 0.30735 76.48247 0.34783 1.000 25.99506 627 VAL C C 1
ATOM 1535 O O . VAL B 1 72 ? 0.66161 77.27579 1.23417 1.000 27.14725 627 VAL C O 1
ATOM 1539 N N . LYS B 1 73 ? -0.68880 75.62209 0.54360 1.000 27.39904 628 LYS C N 1
ATOM 1540 C CA . LYS B 1 73 ? -1.37069 75.57917 1.82817 1.000 23.88319 628 LYS C CA 1
ATOM 1541 C C . LYS B 1 73 ? -2.02305 74.21882 2.01453 1.000 21.73864 628 LYS C C 1
ATOM 1542 O O . LYS B 1 73 ? -2.42171 73.56376 1.05375 1.000 28.69070 628 LYS C O 1
ATOM 1548 N N . ILE B 1 74 ? -2.12316 73.79929 3.26199 1.000 26.85000 629 ILE C N 1
ATOM 1549 C CA . ILE B 1 74 ? -2.74791 72.53780 3.63191 1.000 25.76929 629 ILE C CA 1
ATOM 1550 C C . ILE B 1 74 ? -3.50364 72.80819 4.91692 1.000 24.34238 629 ILE C C 1
ATOM 1551 O O . ILE B 1 74 ? -2.89919 73.23546 5.90221 1.000 28.35104 629 ILE C O 1
ATOM 1556 N N . THR B 1 75 ? -4.81300 72.58929 4.90625 1.000 26.73467 630 THR C N 1
ATOM 1557 C CA . THR B 1 75 ? -5.67401 72.86609 6.04456 1.000 23.94296 630 THR C CA 1
ATOM 1558 C C . THR B 1 75 ? -6.44107 71.60888 6.39350 1.000 25.85997 630 THR C C 1
ATOM 1559 O O . THR B 1 75 ? -6.66106 70.74910 5.54523 1.000 35.65660 630 THR C O 1
ATOM 1563 N N . SER B 1 76 ? -6.85232 71.49606 7.64550 1.000 30.81429 631 SER C N 1
ATOM 1564 C CA . SER B 1 76 ? -7.77693 70.45045 8.06079 1.000 31.43543 631 SER C CA 1
ATOM 1565 C C . SER B 1 76 ? -9.00260 71.09534 8.69091 1.000 31.98653 631 SER C C 1
ATOM 1566 O O . SER B 1 76 ? -8.88568 72.08423 9.42143 1.000 33.63528 631 SER C O 1
ATOM 1569 N N . LYS B 1 77 ? -10.17676 70.54573 8.38924 1.000 34.10227 632 LYS C N 1
ATOM 1570 C CA . LYS B 1 77 ? -11.42077 71.15696 8.83359 1.000 30.31203 632 LYS C CA 1
ATOM 1571 C C . LYS B 1 77 ? -11.61066 70.96195 10.32531 1.000 36.69446 632 LYS C C 1
ATOM 1572 O O . LYS B 1 77 ? -11.32869 69.89357 10.88012 1.000 37.83128 632 LYS C O 1
ATOM 1578 N N . LYS B 1 78 ? -12.10392 72.01265 10.97526 1.000 39.63252 633 LYS C N 1
ATOM 1579 C CA . LYS B 1 78 ? -12.31445 71.96459 12.41192 1.000 33.21638 633 LYS C CA 1
ATOM 1580 C C . LYS B 1 78 ? -13.42415 70.97793 12.77077 1.000 37.12898 633 LYS C C 1
ATOM 1581 O O . LYS B 1 78 ? -13.26182 70.16669 13.69175 1.000 35.90374 633 LYS C O 1
ATOM 1587 N N . LYS B 1 79 ? -14.54665 71.00641 12.03533 1.000 38.12013 634 LYS C N 1
ATOM 1588 C CA . LYS B 1 79 ? -15.62776 70.04278 12.26900 1.000 41.29137 634 LYS C CA 1
ATOM 1589 C C . LYS B 1 79 ? -15.19646 68.60852 11.94533 1.000 45.53930 634 LYS C C 1
ATOM 1590 O O . LYS B 1 79 ? -15.56574 67.67603 12.67004 1.000 48.98431 634 LYS C O 1
ATOM 1596 N N . HIS B 1 80 ? -14.40511 68.41659 10.88286 1.000 43.72678 635 HIS C N 1
ATOM 1597 C CA . HIS B 1 80 ? -13.99979 67.09769 10.39472 1.000 40.57277 635 HIS C CA 1
ATOM 1598 C C . HIS B 1 80 ? -12.47846 67.08365 10.23792 1.000 35.47587 635 HIS C C 1
ATOM 1599 O O . HIS B 1 80 ? -11.95070 67.40873 9.17794 1.000 38.88006 635 HIS C O 1
ATOM 1606 N N . PRO B 1 81 ? -11.76561 66.69830 11.28833 1.000 32.24059 636 PRO C N 1
ATOM 1607 C CA . PRO B 1 81 ? -10.30746 66.92108 11.29965 1.000 35.02708 636 PRO C CA 1
ATOM 1608 C C . PRO B 1 81 ? -9.52076 66.07956 10.31485 1.000 36.19210 636 PRO C C 1
ATOM 1609 O O . PRO B 1 81 ? -8.32556 66.34849 10.13093 1.000 40.00631 636 PRO C O 1
ATOM 1613 N N . GLU B 1 82 ? -10.11263 65.06322 9.69982 1.000 34.93381 637 GLU C N 1
ATOM 1614 C CA . GLU B 1 82 ? -9.39499 64.24725 8.73408 1.000 33.48010 637 GLU C CA 1
ATOM 1615 C C . GLU B 1 82 ? -9.74789 64.62664 7.32206 1.000 32.10829 637 GLU C C 1
ATOM 1616 O O . GLU B 1 82 ? -9.34827 63.93908 6.37756 1.000 35.90488 637 GLU C O 1
ATOM 1622 N N . LEU B 1 83 ? -10.49103 65.70798 7.16161 1.000 30.38172 638 LEU C N 1
ATOM 1623 C CA . LEU B 1 83 ? -10.78413 66.27284 5.85575 1.000 29.40475 638 LEU C CA 1
ATOM 1624 C C . LEU B 1 83 ? -9.67325 67.27754 5.55271 1.000 35.13016 638 LEU C C 1
ATOM 1625 O O . LEU B 1 83 ? -9.65910 68.39611 6.08037 1.000 34.22623 638 LEU C O 1
ATOM 1630 N N . ILE B 1 84 ? -8.72421 66.87212 4.71997 1.000 33.74833 639 ILE C N 1
ATOM 1631 C CA . ILE B 1 84 ? -7.56039 67.68125 4.40447 1.000 27.30549 639 ILE C CA 1
ATOM 1632 C C . ILE B 1 84 ? -7.78640 68.37444 3.07728 1.000 30.37728 639 ILE C C 1
ATOM 1633 O O . ILE B 1 84 ? -8.25524 67.75615 2.11797 1.000 35.20085 639 ILE C O 1
ATOM 1638 N N . THR B 1 85 ? -7.44414 69.65285 3.01664 1.000 33.38253 640 THR C N 1
ATOM 1639 C CA . THR B 1 85 ? -7.51148 70.44751 1.80042 1.000 27.39777 640 THR C CA 1
ATOM 1640 C C . THR B 1 85 ? -6.09500 70.84503 1.42398 1.000 27.60359 640 THR C C 1
ATOM 1641 O O . THR B 1 85 ? -5.36717 71.38744 2.26367 1.000 26.85271 640 THR C O 1
ATOM 1645 N N . PHE B 1 86 ? -5.69149 70.53552 0.19366 1.000 25.69350 641 PHE C N 1
ATOM 1646 C CA . PHE B 1 86 ? -4.42396 70.98786 -0.36576 1.000 21.01636 641 PHE C CA 1
ATOM 1647 C C . PHE B 1 86 ? -4.73304 72.11070 -1.32102 1.000 21.41527 641 PHE C C 1
ATOM 1648 O O . PHE B 1 86 ? -5.57567 71.94038 -2.20307 1.000 26.97189 641 PHE C O 1
ATOM 1656 N N . LYS B 1 87 ? -4.07032 73.24777 -1.16200 1.000 20.57598 642 LYS C N 1
ATOM 1657 C CA . LYS B 1 87 ? -4.23876 74.35260 -2.09534 1.000 22.85464 642 LYS C CA 1
ATOM 1658 C C . LYS B 1 87 ? -2.94398 74.53409 -2.86129 1.000 23.55916 642 LYS C C 1
ATOM 1659 O O . LYS B 1 87 ? -1.87940 74.64482 -2.24233 1.000 25.92514 642 LYS C O 1
ATOM 1665 N N . TYR B 1 88 ? -3.03323 74.56671 -4.19659 1.000 29.68639 643 TYR C N 1
ATOM 1666 C CA . TYR B 1 88 ? -1.88261 74.68963 -5.08496 1.000 26.09824 643 TYR C CA 1
ATOM 1667 C C . TYR B 1 88 ? -1.84771 76.03711 -5.80387 1.000 26.78153 643 TYR C C 1
ATOM 1668 O O . TYR B 1 88 ? -2.89059 76.60308 -6.14689 1.000 28.73395 643 TYR C O 1
ATOM 1677 N N . GLY B 1 89 ? -0.64278 76.53594 -6.07331 1.000 28.91879 644 GLY C N 1
ATOM 1678 C CA . GLY B 1 89 ? -0.52590 77.86260 -6.64923 1.000 35.42036 644 GLY C CA 1
ATOM 1679 C C . GLY B 1 89 ? 0.91475 78.33721 -6.70904 1.000 40.50376 644 GLY C C 1
ATOM 1680 O O . GLY B 1 89 ? 1.84274 77.52590 -6.70184 1.000 38.68010 644 GLY C O 1
ATOM 1681 N N A ASN B 1 90 ? 1.07680 79.66133 -6.78030 0.475 48.75416 645 ASN C N 1
ATOM 1682 N N B ASN B 1 90 ? 1.07207 79.65909 -6.76855 0.525 47.18002 645 ASN C N 1
ATOM 1683 C CA A ASN B 1 90 ? 2.36967 80.28742 -7.03149 0.475 51.21473 645 ASN C CA 1
ATOM 1684 C CA B ASN B 1 90 ? 2.35022 80.31035 -7.02945 0.525 50.56896 645 ASN C CA 1
ATOM 1685 C C A ASN B 1 90 ? 2.82177 81.11349 -5.83715 0.475 53.95166 645 ASN C C 1
ATOM 1686 C C B ASN B 1 90 ? 2.82125 81.10399 -5.81986 0.525 55.15821 645 ASN C C 1
ATOM 1687 O O A ASN B 1 90 ? 2.01136 81.57107 -5.02713 0.475 54.02700 645 ASN C O 1
ATOM 1688 O O B ASN B 1 90 ? 2.02524 81.52249 -4.97558 0.525 53.97649 645 ASN C O 1
ATOM 1697 N N . SER B 1 91 ? 4.13589 81.31992 -5.76191 1.000 62.01530 646 SER C N 1
ATOM 1698 C CA . SER B 1 91 ? 4.74701 82.13592 -4.71207 1.000 67.52591 646 SER C CA 1
ATOM 1699 C C . SER B 1 91 ? 5.56665 83.30390 -5.27640 1.000 69.49719 646 SER C C 1
ATOM 1700 O O . SER B 1 91 ? 5.67871 84.36807 -4.65833 1.000 68.54570 646 SER C O 1
ATOM 1703 C C . GLY B 1 95 ? 2.29507 85.34226 -2.78898 1.000 70.76836 650 GLY C C 1
ATOM 1704 O O . GLY B 1 95 ? 3.11688 84.89802 -3.59702 1.000 72.60117 650 GLY C O 1
ATOM 1705 N N . ILE B 1 96 ? 1.03356 84.91076 -2.71816 1.000 69.70673 651 ILE C N 1
ATOM 1706 C CA . ILE B 1 96 ? 0.65096 83.53454 -3.03266 1.000 62.78073 651 ILE C CA 1
ATOM 1707 C C . ILE B 1 96 ? -0.70925 83.52616 -3.72446 1.000 56.39961 651 ILE C C 1
ATOM 1708 O O . ILE B 1 96 ? -1.70703 83.97693 -3.14870 1.000 53.35485 651 ILE C O 1
ATOM 1713 N N . GLU B 1 97 ? -0.75286 83.03155 -4.96654 1.000 56.10994 652 GLU C N 1
ATOM 1714 C CA . GLU B 1 97 ? -1.98217 82.91305 -5.74763 1.000 51.59548 652 GLU C CA 1
ATOM 1715 C C . GLU B 1 97 ? -2.36658 81.43968 -5.84909 1.000 42.83022 652 GLU C C 1
ATOM 1716 O O . GLU B 1 97 ? -1.50635 80.59598 -6.12580 1.000 38.20622 652 GLU C O 1
ATOM 1722 N N . ILE B 1 98 ? -3.65009 81.14091 -5.61274 1.000 37.18590 653 ILE C N 1
ATOM 1723 C CA . ILE B 1 98 ? -4.16459 79.77750 -5.49114 1.000 32.84364 653 ILE C CA 1
ATOM 1724 C C . ILE B 1 98 ? -4.86442 79.39366 -6.78477 1.000 38.52675 653 ILE C C 1
ATOM 1725 O O . ILE B 1 98 ? -5.91680 79.95052 -7.12413 1.000 39.82926 653 ILE C O 1
ATOM 1730 N N . LEU B 1 99 ? -4.31204 78.40741 -7.48677 1.000 35.70019 654 LEU C N 1
ATOM 1731 C CA . LEU B 1 99 ? -4.87087 77.98456 -8.75928 1.000 34.11635 654 LEU C CA 1
ATOM 1732 C C . LEU B 1 99 ? -5.81200 76.80270 -8.63409 1.000 35.25277 654 LEU C C 1
ATOM 1733 O O . LEU B 1 99 ? -6.76840 76.72095 -9.40868 1.000 38.56891 654 LEU C O 1
ATOM 1738 N N . ALA B 1 100 ? -5.58273 75.89990 -7.67913 1.000 30.37180 655 ALA C N 1
ATOM 1739 C CA . ALA B 1 100 ? -6.36066 74.67477 -7.60242 1.000 22.87656 655 ALA C CA 1
ATOM 1740 C C . ALA B 1 100 ? -6.45477 74.20315 -6.16366 1.000 27.43537 655 ALA C C 1
ATOM 1741 O O . ALA B 1 100 ? -5.62859 74.54914 -5.31142 1.000 27.37160 655 ALA C O 1
ATOM 1743 N N . ILE B 1 101 ? -7.47393 73.38626 -5.90571 1.000 30.47328 656 ILE C N 1
ATOM 1744 C CA . ILE B 1 101 ? -7.74117 72.85064 -4.57464 1.000 26.64547 656 ILE C CA 1
ATOM 1745 C C . ILE B 1 101 ? -8.12573 71.37853 -4.69209 1.000 27.07849 656 ILE C C 1
ATOM 1746 O O . ILE B 1 101 ? -8.87645 71.00680 -5.59510 1.000 33.13377 656 ILE C O 1
ATOM 1751 N N . GLU B 1 102 ? -7.60919 70.53497 -3.80280 1.000 27.42438 657 GLU C N 1
ATOM 1752 C CA . GLU B 1 102 ? -8.00720 69.13164 -3.73641 1.000 31.15544 657 GLU C CA 1
ATOM 1753 C C . GLU B 1 102 ? -8.27432 68.78134 -2.28592 1.000 31.64023 657 GLU C C 1
ATOM 1754 O O . GLU B 1 102 ? -7.45789 69.10559 -1.41693 1.000 35.41509 657 GLU C O 1
ATOM 1760 N N . ARG B 1 103 ? -9.39403 68.10702 -2.02325 1.000 30.88697 658 ARG C N 1
ATOM 1761 C CA . ARG B 1 103 ? -9.76361 67.71702 -0.66870 1.000 30.41378 658 ARG C CA 1
ATOM 1762 C C . ARG B 1 103 ? -9.77259 66.19994 -0.57635 1.000 28.08707 658 ARG C C 1
ATOM 1763 O O . ARG B 1 103 ? -10.18075 65.52439 -1.51796 1.000 32.79346 658 ARG C O 1
ATOM 1771 N N . TYR B 1 104 ? -9.30447 65.66662 0.54856 1.000 30.63860 659 TYR C N 1
ATOM 1772 C CA . TYR B 1 104 ? -9.19538 64.22901 0.75930 1.000 31.91182 659 TYR C CA 1
ATOM 1773 C C . TYR B 1 104 ? -9.57781 63.89394 2.18413 1.000 32.68955 659 TYR C C 1
ATOM 1774 O O . TYR B 1 104 ? -9.28019 64.63558 3.12006 1.000 36.13080 659 TYR C O 1
ATOM 1783 N N . LEU B 1 105 ? -10.19300 62.74106 2.33837 1.000 35.27045 660 LEU C N 1
ATOM 1784 C CA . LEU B 1 105 ? -10.56441 62.21222 3.63764 1.000 33.17252 660 LEU C CA 1
ATOM 1785 C C . LEU B 1 105 ? -9.46811 61.23100 4.03210 1.000 33.00476 660 LEU C C 1
ATOM 1786 O O . LEU B 1 105 ? -9.42670 60.10890 3.52218 1.000 37.45003 660 LEU C O 1
ATOM 1791 N N . ILE B 1 106 ? -8.58659 61.65087 4.90513 1.000 30.33903 661 ILE C N 1
ATOM 1792 C CA . ILE B 1 106 ? -7.37754 60.82095 5.11778 1.000 33.14801 661 ILE C CA 1
ATOM 1793 C C . ILE B 1 106 ? -7.43977 60.25882 6.52982 1.000 37.71750 661 ILE C C 1
ATOM 1794 O O . ILE B 1 106 ? -7.36473 61.01109 7.50820 1.000 44.94877 661 ILE C O 1
ATOM 1799 N N . PRO B 1 107 ? -7.57885 58.95057 6.67998 1.000 35.37018 662 PRO C N 1
ATOM 1800 C CA . PRO B 1 107 ? -7.35029 58.33617 7.98901 1.000 35.12754 662 PRO C CA 1
ATOM 1801 C C . PRO B 1 107 ? -5.92010 58.57488 8.43592 1.000 40.62833 662 PRO C C 1
ATOM 1802 O O . PRO B 1 107 ? -4.99633 58.60505 7.61896 1.000 45.78371 662 PRO C O 1
ATOM 1806 N N . ASN B 1 108 ? -5.73366 58.72705 9.74629 1.000 39.27815 663 ASN C N 1
ATOM 1807 C CA . ASN B 1 108 ? -4.44128 59.15437 10.28824 1.000 44.17928 663 ASN C CA 1
ATOM 1808 C C . ASN B 1 108 ? -3.93276 60.37989 9.55010 1.000 43.38042 663 ASN C C 1
ATOM 1809 O O . ASN B 1 108 ? -2.76668 60.45227 9.14777 1.000 41.67084 663 ASN C O 1
ATOM 1814 N N . ALA B 1 109 ? -4.84056 61.33490 9.33067 1.000 42.19988 664 ALA C N 1
ATOM 1815 C CA . ALA B 1 109 ? -4.44900 62.54160 8.62131 1.000 35.72755 664 ALA C CA 1
ATOM 1816 C C . ALA B 1 109 ? -3.25147 63.18783 9.29636 1.000 34.90573 664 ALA C C 1
ATOM 1817 O O . ALA B 1 109 ? -2.38868 63.76211 8.61980 1.000 36.71756 664 ALA C O 1
ATOM 1819 N N . GLY B 1 110 ? -3.17107 63.07527 10.61784 1.000 36.32006 665 GLY C N 1
ATOM 1820 C CA . GLY B 1 110 ? -2.00823 63.52121 11.35180 1.000 40.77594 665 GLY C CA 1
ATOM 1821 C C . GLY B 1 110 ? -0.72037 62.99308 10.75571 1.000 40.65821 665 GLY C C 1
ATOM 1822 O O . GLY B 1 110 ? 0.10650 63.76603 10.26237 1.000 39.56145 665 GLY C O 1
ATOM 1823 N N . ASP B 1 111 ? -0.55031 61.67071 10.76160 1.000 44.59072 666 ASP C N 1
ATOM 1824 C CA . ASP B 1 111 ? 0.68372 61.09750 10.23517 1.000 41.54495 666 ASP C CA 1
ATOM 1825 C C . ASP B 1 111 ? 0.84456 61.40611 8.75680 1.000 39.12688 666 ASP C C 1
ATOM 1826 O O . ASP B 1 111 ? 1.94998 61.72665 8.29645 1.000 41.69651 666 ASP C O 1
ATOM 1831 N N . ALA B 1 112 ? -0.25407 61.34510 8.00127 1.000 36.42851 667 ALA C N 1
ATOM 1832 C CA . ALA B 1 112 ? -0.15451 61.47852 6.55539 1.000 31.76699 667 ALA C CA 1
ATOM 1833 C C . ALA B 1 112 ? 0.27567 62.88174 6.15649 1.000 34.60111 667 ALA C C 1
ATOM 1834 O O . ALA B 1 112 ? 1.12897 63.05556 5.27876 1.000 36.83180 667 ALA C O 1
ATOM 1836 N N . THR B 1 113 ? -0.31156 63.90658 6.76536 1.000 35.91320 668 THR C N 1
ATOM 1837 C CA . THR B 1 113 ? 0.09865 65.24469 6.36065 1.000 32.36372 668 THR C CA 1
ATOM 1838 C C . THR B 1 113 ? 1.47928 65.58729 6.90413 1.000 30.07843 668 THR C C 1
ATOM 1839 O O . THR B 1 113 ? 2.23906 66.30153 6.24627 1.000 27.34841 668 THR C O 1
ATOM 1843 N N . ARG B 1 114 ? 1.83486 65.07458 8.08118 1.000 31.36823 669 ARG C N 1
ATOM 1844 C CA . ARG B 1 114 ? 3.20179 65.25074 8.56829 1.000 32.30169 669 ARG C CA 1
ATOM 1845 C C . ARG B 1 114 ? 4.22723 64.71168 7.56644 1.000 40.60880 669 ARG C C 1
ATOM 1846 O O . ARG B 1 114 ? 5.23489 65.37205 7.27054 1.000 40.88619 669 ARG C O 1
ATOM 1854 N N . ALA B 1 115 ? 3.96761 63.52553 7.00558 1.000 42.76560 670 ALA C N 1
ATOM 1855 C CA . ALA B 1 115 ? 4.86164 62.95818 5.99848 1.000 35.76922 670 ALA C CA 1
ATOM 1856 C C . ALA B 1 115 ? 4.97063 63.86300 4.77480 1.000 33.55127 670 ALA C C 1
ATOM 1857 O O . ALA B 1 115 ? 6.06316 64.30779 4.41131 1.000 41.81735 670 ALA C O 1
ATOM 1859 N N . ILE B 1 116 ? 3.84369 64.14320 4.12330 1.000 30.06475 671 ILE C N 1
ATOM 1860 C CA . ILE B 1 116 ? 3.83763 65.05232 2.97898 1.000 30.16045 671 ILE C CA 1
ATOM 1861 C C . ILE B 1 116 ? 4.53599 66.37287 3.31704 1.000 32.42927 671 ILE C C 1
ATOM 1862 O O . ILE B 1 116 ? 5.32922 66.89113 2.52853 1.000 33.71990 671 ILE C O 1
ATOM 1867 N N . LYS B 1 117 ? 4.23711 66.95101 4.47955 1.000 34.39742 672 LYS C N 1
ATOM 1868 C CA . LYS B 1 117 ? 4.88450 68.20059 4.86869 1.000 30.05165 672 LYS C CA 1
ATOM 1869 C C . LYS B 1 117 ? 6.39255 68.03426 4.91583 1.000 34.16188 672 LYS C C 1
ATOM 1870 O O . LYS B 1 117 ? 7.14098 68.91552 4.48191 1.000 36.94350 672 LYS C O 1
ATOM 1876 N N . GLN B 1 118 ? 6.85906 66.90051 5.43261 1.000 37.44722 673 GLN C N 1
ATOM 1877 C CA . GLN B 1 118 ? 8.29913 66.67816 5.55171 1.000 43.32121 673 GLN C CA 1
ATOM 1878 C C . GLN B 1 118 ? 8.97658 66.63389 4.18367 1.000 44.51222 673 GLN C C 1
ATOM 1879 O O . GLN B 1 118 ? 10.10895 67.10775 4.02363 1.000 45.04691 673 GLN C O 1
ATOM 1885 N N . GLN B 1 119 ? 8.29004 66.08568 3.18018 1.000 43.80636 674 GLN C N 1
ATOM 1886 C CA . GLN B 1 119 ? 8.83322 66.07230 1.82748 1.000 36.84962 674 GLN C CA 1
ATOM 1887 C C . GLN B 1 119 ? 8.71707 67.43911 1.17791 1.000 39.00238 674 GLN C C 1
ATOM 1888 O O . GLN B 1 119 ? 9.60048 67.85061 0.42406 1.000 44.44636 674 GLN C O 1
ATOM 1894 N N . ILE B 1 120 ? 7.61691 68.14452 1.43782 1.000 42.49279 675 ILE C N 1
ATOM 1895 C CA . ILE B 1 120 ? 7.44937 69.49216 0.90467 1.000 39.06658 675 ILE C CA 1
ATOM 1896 C C . ILE B 1 120 ? 8.60722 70.36981 1.34111 1.000 39.14446 675 ILE C C 1
ATOM 1897 O O . ILE B 1 120 ? 9.19842 71.09458 0.53524 1.000 42.56917 675 ILE C O 1
ATOM 1902 N N . MET B 1 121 ? 8.98803 70.26711 2.60713 1.000 38.80468 676 MET C N 1
ATOM 1903 C CA . MET B 1 121 ? 9.87841 71.23119 3.23447 1.000 46.12642 676 MET C CA 1
ATOM 1904 C C . MET B 1 121 ? 11.34772 70.85861 3.17720 1.000 52.38066 676 MET C C 1
ATOM 1905 O O . MET B 1 121 ? 12.19145 71.75548 3.23326 1.000 57.92165 676 MET C O 1
ATOM 1910 N N . LYS B 1 122 ? 11.68487 69.57777 3.07533 1.000 56.07292 677 LYS C N 1
ATOM 1911 C CA . LYS B 1 122 ? 13.08622 69.16666 3.17197 1.000 57.84448 677 LYS C CA 1
ATOM 1912 C C . LYS B 1 122 ? 13.56400 68.45797 1.91227 1.000 51.12375 677 LYS C C 1
ATOM 1913 O O . LYS B 1 122 ? 13.04924 68.71099 0.82415 1.000 55.32740 677 LYS C O 1
ATOM 1919 N N . ASP C 2 1 ? -39.31240 59.75260 13.36513 1.000 62.06343 255 ASP B N 1
ATOM 1920 C CA . ASP C 2 1 ? -38.60013 59.24821 14.53911 1.000 63.18666 255 ASP B CA 1
ATOM 1921 C C . ASP C 2 1 ? -38.21107 57.76093 14.39260 1.000 62.84133 255 ASP B C 1
ATOM 1922 O O . ASP C 2 1 ? -38.94715 56.97701 13.78416 1.000 63.91613 255 ASP B O 1
ATOM 1927 N N . ASP C 2 2 ? -37.06902 57.37598 14.97676 1.000 59.32891 256 ASP B N 1
ATOM 1928 C CA . ASP C 2 2 ? -36.34257 56.16220 14.59990 1.000 56.77989 256 ASP B CA 1
ATOM 1929 C C . ASP C 2 2 ? -35.97470 55.30155 15.80719 1.000 49.50187 256 ASP B C 1
ATOM 1930 O O . ASP C 2 2 ? -35.99343 55.75386 16.95316 1.000 50.00947 256 ASP B O 1
ATOM 1935 N N . ASN C 2 3 ? -35.58926 54.05305 15.51644 1.000 44.95345 257 ASN B N 1
ATOM 1936 C CA . ASN C 2 3 ? -35.12957 53.07185 16.50102 1.000 47.13951 257 ASN B CA 1
ATOM 1937 C C . ASN C 2 3 ? -33.65799 52.75245 16.27661 1.000 46.04306 257 ASN B C 1
ATOM 1938 O O . ASN C 2 3 ? -33.29652 52.24686 15.21113 1.000 50.10981 257 ASN B O 1
ATOM 1943 N N . THR C 2 4 ? -32.82171 52.96518 17.28833 1.000 44.56516 258 THR B N 1
ATOM 1944 C CA . THR C 2 4 ? -31.43593 52.53705 17.15468 1.000 37.92152 258 THR B CA 1
ATOM 1945 C C . THR C 2 4 ? -31.35420 51.02058 17.08164 1.000 36.39919 258 THR B C 1
ATOM 1946 O O . THR C 2 4 ? -31.85473 50.32101 17.96505 1.000 43.46769 258 THR B O 1
ATOM 1950 N N . LEU C 2 5 ? -30.71317 50.51698 16.02945 1.000 35.66002 259 LEU B N 1
ATOM 1951 C CA . LEU C 2 5 ? -30.39586 49.09874 15.90177 1.000 37.99091 259 LEU B CA 1
ATOM 1952 C C . LEU C 2 5 ? -28.93636 48.79366 16.18695 1.000 37.06212 259 LEU B C 1
ATOM 1953 O O . LEU C 2 5 ? -28.60469 47.64466 16.50013 1.000 37.78344 259 LEU B O 1
ATOM 1958 N N . TYR C 2 6 ? -28.06623 49.78813 16.04336 1.000 38.80031 260 TYR B N 1
ATOM 1959 C CA . TYR C 2 6 ? -26.63660 49.65058 16.26421 1.000 35.77984 260 TYR B CA 1
ATOM 1960 C C . TYR C 2 6 ? -26.06412 51.04603 16.41682 1.000 32.16666 260 TYR B C 1
ATOM 1961 O O . TYR C 2 6 ? -26.48858 51.96503 15.71722 1.000 35.56554 260 TYR B O 1
ATOM 1970 N N . HIS C 2 7 ? -25.09771 51.19149 17.32145 1.000 33.22514 261 HIS B N 1
ATOM 1971 C CA . HIS C 2 7 ? -24.53023 52.50103 17.63629 1.000 34.16873 261 HIS B CA 1
ATOM 1972 C C . HIS C 2 7 ? -23.13244 52.25299 18.19199 1.000 34.86274 261 HIS B C 1
ATOM 1973 O O . HIS C 2 7 ? -23.00067 51.83389 19.34201 1.000 37.42501 261 HIS B O 1
ATOM 1980 N N . ARG C 2 8 ? -22.10980 52.51409 17.38065 1.000 36.40915 262 ARG B N 1
ATOM 1981 C CA . ARG C 2 8 ? -20.77828 52.03400 17.72788 1.000 38.24256 262 ARG B CA 1
ATOM 1982 C C . ARG C 2 8 ? -20.32631 52.63991 19.04430 1.000 39.02571 262 ARG B C 1
ATOM 1983 O O . ARG C 2 8 ? -20.34449 53.86165 19.22700 1.000 40.80994 262 ARG B O 1
ATOM 1991 N N . GLY C 2 9 ? -19.94493 51.76682 19.97032 1.000 37.93628 263 GLY B N 1
ATOM 1992 C CA . GLY C 2 9 ? -19.52686 52.15093 21.29101 1.000 38.66288 263 GLY B CA 1
ATOM 1993 C C . GLY C 2 9 ? -20.56912 51.94700 22.36643 1.000 42.80749 263 GLY B C 1
ATOM 1994 O O . GLY C 2 9 ? -20.21496 51.90110 23.54858 1.000 45.23487 263 GLY B O 1
ATOM 1995 N N . PHE C 2 10 ? -21.83282 51.80300 21.98824 1.000 44.75823 264 PHE B N 1
ATOM 1996 C CA . PHE C 2 10 ? -22.94156 51.81255 22.93140 1.000 37.40268 264 PHE B CA 1
ATOM 1997 C C . PHE C 2 10 ? -23.75050 50.52733 22.94601 1.000 39.77840 264 PHE B C 1
ATOM 1998 O O . PHE C 2 10 ? -24.15806 50.07852 24.02266 1.000 44.13749 264 PHE B O 1
ATOM 2006 N N . THR C 2 11 ? -24.02266 49.92075 21.79510 1.000 34.09598 265 THR B N 1
ATOM 2007 C CA . THR C 2 11 ? -24.91592 48.77695 21.78390 1.000 35.54843 265 THR B CA 1
ATOM 2008 C C . THR C 2 11 ? -24.17943 47.44357 21.76663 1.000 4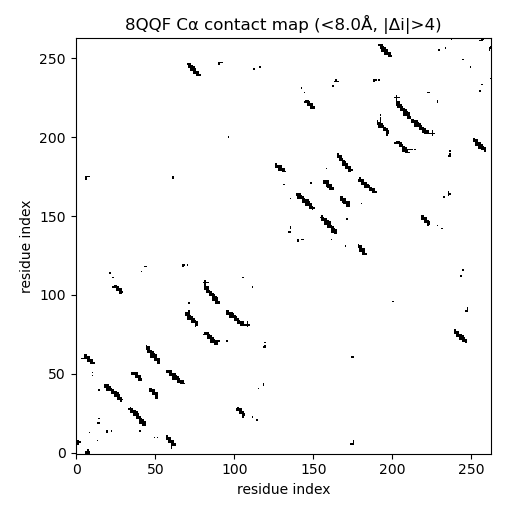1.17523 265 THR B C 1
ATOM 2009 O O . THR C 2 11 ? -24.82053 46.39908 21.61932 1.000 42.64911 265 THR B O 1
ATOM 2013 N N . GLU C 2 12 ? -22.85986 47.44260 21.90242 1.000 44.22810 266 GLU B N 1
ATOM 2014 C CA . GLU C 2 12 ? -22.15948 46.17254 21.95887 1.000 40.67376 266 GLU B CA 1
ATOM 2015 C C . GLU C 2 12 ? -22.15023 45.74472 23.40127 1.000 39.35141 266 GLU B C 1
ATOM 2016 O O . GLU C 2 12 ? -22.75261 44.74767 23.73071 1.000 43.99906 266 GLU B O 1
ATOM 2022 N N . ASP D 2 1 ? -14.60959 76.23744 8.81705 1.000 43.43448 206 ASP D N 1
ATOM 2023 C CA . ASP D 2 1 ? -13.44314 76.94696 9.32975 1.000 47.03575 206 ASP D CA 1
ATOM 2024 C C . ASP D 2 1 ? -12.30031 75.95486 9.53314 1.000 41.29701 206 ASP D C 1
ATOM 2025 O O . ASP D 2 1 ? -12.49448 74.89686 10.09984 1.000 37.13980 206 ASP D O 1
ATOM 2030 N N . ASP D 2 2 ? -11.10267 76.31368 9.09014 1.000 45.63476 207 ASP D N 1
ATOM 2031 C CA . ASP D 2 2 ? -10.00024 75.37189 8.98777 1.000 40.12892 207 ASP D CA 1
ATOM 2032 C C . ASP D 2 2 ? -8.90889 75.66999 10.00531 1.000 37.82398 207 ASP D C 1
ATOM 2033 O O . ASP D 2 2 ? -8.80994 76.77577 10.54958 1.000 44.29176 207 ASP D O 1
ATOM 2038 N N . ASN D 2 3 ? -8.07608 74.65315 10.22210 1.000 31.17015 208 ASN D N 1
ATOM 2039 C CA . ASN D 2 3 ? -6.82126 74.75025 10.95363 1.000 30.42003 208 ASN D CA 1
ATOM 2040 C C . ASN D 2 3 ? -5.67513 74.62088 9.95884 1.000 30.72849 208 ASN D C 1
ATOM 2041 O O . ASN D 2 3 ? -5.56915 73.60558 9.27644 1.000 31.03035 208 ASN D O 1
ATOM 2046 N N . THR D 2 4 ? -4.81572 75.62804 9.88498 1.000 33.82334 209 THR D N 1
ATOM 2047 C CA . THR D 2 4 ? -3.66731 75.58650 8.98423 1.000 31.56074 209 THR D CA 1
ATOM 2048 C C . THR D 2 4 ? -2.64636 74.55302 9.45264 1.000 27.19183 209 THR D C 1
ATOM 2049 O O . THR D 2 4 ? -2.22234 74.57888 10.60549 1.000 29.39037 209 THR D O 1
ATOM 2053 N N . LEU D 2 5 ? -2.24440 73.64031 8.55697 1.000 26.49126 210 LEU D N 1
ATOM 2054 C CA . LEU D 2 5 ? -1.17558 72.69053 8.84399 1.000 22.87215 210 LEU D CA 1
ATOM 2055 C C . LEU D 2 5 ? 0.11358 72.99661 8.10584 1.000 27.16123 210 LEU D C 1
ATOM 2056 O O . LEU D 2 5 ? 1.17119 72.49081 8.50052 1.000 30.61830 210 LEU D O 1
ATOM 2061 N N . TYR D 2 6 ? 0.04791 73.78342 7.04073 1.000 26.64343 211 TYR D N 1
ATOM 2062 C CA . TYR D 2 6 ? 1.22139 74.15865 6.27983 1.000 24.26234 211 TYR D CA 1
ATOM 2063 C C . TYR D 2 6 ? 0.83541 75.34711 5.43207 1.000 23.36714 211 TYR D C 1
ATOM 2064 O O . TYR D 2 6 ? -0.26657 75.38702 4.89456 1.000 23.94260 211 TYR D O 1
ATOM 2073 N N . HIS D 2 7 ? 1.76137 76.28187 5.27706 1.000 28.31872 212 HIS D N 1
ATOM 2074 C CA . HIS D 2 7 ? 1.48348 77.48233 4.50748 1.000 27.78441 212 HIS D CA 1
ATOM 2075 C C . HIS D 2 7 ? 2.84167 78.00837 4.04037 1.000 30.29158 212 HIS D C 1
ATOM 2076 O O . HIS D 2 7 ? 3.59850 78.56144 4.84529 1.000 31.47026 212 HIS D O 1
ATOM 2083 N N . ARG D 2 8 ? 3.14213 77.80260 2.75603 1.000 29.37364 213 ARG D N 1
ATOM 2084 C CA . ARG D 2 8 ? 4.47492 78.07429 2.22779 1.000 27.87290 213 ARG D CA 1
ATOM 2085 C C . ARG D 2 8 ? 4.92255 79.48722 2.56813 1.000 28.34131 213 ARG D C 1
ATOM 2086 O O . ARG D 2 8 ? 4.31683 80.47309 2.12985 1.000 34.07118 213 ARG D O 1
ATOM 2094 N N . GLY D 2 9 ? 5.97928 79.58176 3.36508 1.000 22.10201 214 GLY D N 1
ATOM 2095 C CA . GLY D 2 9 ? 6.58524 80.85406 3.69381 1.000 27.42026 214 GLY D CA 1
ATOM 2096 C C . GLY D 2 9 ? 6.28340 81.34382 5.08891 1.000 31.70103 214 GLY D C 1
ATOM 2097 O O . GLY D 2 9 ? 6.81500 82.39095 5.48826 1.000 31.80542 214 GLY D O 1
ATOM 2098 N N . PHE D 2 10 ? 5.44505 80.62218 5.84101 1.000 30.68492 215 PHE D N 1
ATOM 2099 C CA . PHE D 2 10 ? 4.98463 81.04388 7.15305 1.000 27.52300 215 PHE D CA 1
ATOM 2100 C C . PHE D 2 10 ? 5.23584 79.94843 8.17084 1.000 25.52762 215 PHE D C 1
ATOM 2101 O O . PHE D 2 10 ? 5.67515 80.22129 9.28940 1.000 35.00419 215 PHE D O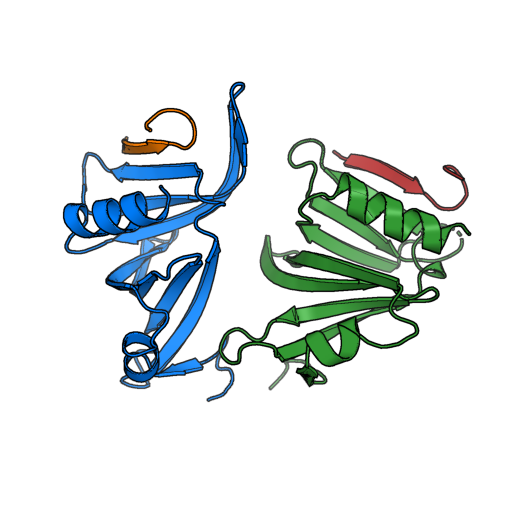 1
ATOM 2109 N N . THR D 2 11 ? 4.92754 78.70937 7.82371 1.000 24.27369 216 THR D N 1
ATOM 2110 C CA . THR D 2 11 ? 4.95027 77.66261 8.83101 1.000 26.37439 216 THR D CA 1
ATOM 2111 C C . THR D 2 11 ? 6.25525 76.87928 8.83981 1.000 29.93040 216 THR D C 1
ATOM 2112 O O . THR D 2 11 ? 6.48668 76.08252 9.76159 1.000 28.92177 216 THR D O 1
ATOM 2116 N N . GLU D 2 12 ? 7.12030 77.10584 7.85969 1.000 30.97281 217 GLU D N 1
ATOM 2117 C CA . GLU D 2 12 ? 8.47018 76.57664 7.91826 1.000 26.96373 217 GLU D CA 1
ATOM 2118 C C . GLU D 2 12 ? 9.18219 77.21577 9.07514 1.000 19.80392 217 GLU D C 1
ATOM 2119 O O . GLU D 2 12 ? 9.76392 76.50392 9.85709 1.000 27.74001 217 GLU D O 1
#

Radius of gyration: 20.12 Å; Cα contacts (8 Å, |Δi|>4): 566; chains: 4; bounding box: 56×49×49 Å

Nearest PDB structures (foldseek):
  8qqf-assembly1_A  TM=1.008E+00  e=6.278E-24  Homo sapiens
  8qqf-assembly2_C  TM=9.612E-01  e=2.908E-20  Homo sapiens
  6jm5-assembly2_B  TM=9.842E-01  e=3.822E-19  Homo sapiens
  4y94-assembly4_D  TM=6.740E-01  e=1.073E-02  Bos taurus
  6tse-assembly2_B  TM=6.579E-01  e=1.411E-02  Homo sapiens

Organism: Homo sapiens (NCBI:txid9606)

GO terms:
  GO:0005515 protein binding (F, IPI)
  GO:0005802 trans-Golgi network (C, IDA)
  GO:0031410 cytoplasmic vesicle (C, IDA)
  GO:0071203 WASH complex (C, IDA)
  GO:0099041 vesicle tethering to Golgi (P, IDA)
  GO:0042147 retrograde transport, endosome to Golgi (P, IMP)
  GO:0007420 brain development (P, IMP)
  GO:0005794 Golgi apparatus (C, IDA)

Foldseek 3Di:
DCCDPAGKDFQVVVCPDPQFPDKFWWWWADPVGDTFTWMWTDGLFKTWIWTDDPVDPRMTGRPDIGTLLQWDDWAADPVQRQWIKTFGHDADDVGTDGDDIIIIRTPCSVVVVVVSVVSSD/DPDDDFAKDFQVVLCPDDQFPDKFWWWWQDPVRDTFTWMWTDGLFKIWIFGDDPVDPRMTTTPDMDTLLQWDDWDADPVQRQWIKTFGPPPHDTDDIIIIRTVCSVVVVVVSVVSSPD/DDDDPDDPPPPD/DDDDPDDPPPPD